Protein AF-0000000070119648 (afdb_homodimer)

Solvent-accessible surface area (backbone atoms only — not comparable to full-atom values): 12458 Å² total; per-residue (Å²): 134,82,80,73,78,73,76,72,75,72,70,70,63,74,70,75,49,53,23,30,31,34,32,35,8,69,35,64,78,54,42,83,78,61,49,78,45,81,35,35,53,61,26,58,38,55,81,76,55,83,88,21,26,19,9,33,28,34,64,41,64,14,86,46,75,24,28,30,35,31,10,56,45,74,41,41,49,64,74,63,74,39,71,78,31,51,29,41,47,77,35,84,77,41,30,74,76,32,66,39,71,59,48,94,95,37,43,33,34,11,37,33,17,16,67,120,134,80,79,74,77,74,76,73,74,74,72,69,64,75,68,75,48,51,22,30,29,34,33,36,8,70,36,63,81,56,42,83,78,61,48,79,44,80,36,34,52,60,27,56,41,57,80,78,56,84,87,20,26,19,9,34,28,33,64,39,63,15,87,48,76,24,29,31,35,32,10,55,45,74,40,43,48,66,74,63,73,40,70,78,30,50,31,41,47,77,36,84,77,41,31,73,76,33,67,39,71,56,46,93,96,36,42,33,33,13,37,35,17,16,65,123

pLDDT: mean 87.82, std 21.79, range [22.03, 98.88]

Secondary structure (DSSP, 8-state):
-----------------EEEEEEEESSGGG-S-EEEEEEETTEEE----TT-BSEEEEEEE-SSSEEEEEESSTT--SS-SEEEEETTS-BTTB-TTPEEE--TT--B-EEEEEE-/-----------------EEEEEEEESSGGG-S-EEEEEEETTEEE----TT-BSEEEEEEE-SSSEEEEEESSTT--SS-SEEEEETTS-BTTB-TTPEEE--TT--B-EEEEEE-

Organism: Pyricularia oryzae (strain 70-15 / ATCC MYA-4617 / FGSC 8958) (NCBI:txid242507)

Structure (mmCIF, N/CA/C/O backbone):
data_AF-0000000070119648-model_v1
#
loop_
_entity.id
_entity.type
_entity.pdbx_description
1 polymer 'Uncharacterized protein'
#
loop_
_atom_site.group_PDB
_atom_site.id
_atom_site.type_symbol
_atom_site.label_atom_id
_atom_site.label_alt_id
_atom_site.label_comp_id
_atom_site.label_asym_id
_atom_site.label_entity_id
_atom_site.label_seq_id
_atom_site.pdbx_PDB_ins_code
_atom_site.Cartn_x
_atom_site.Cartn_y
_atom_site.Cartn_z
_atom_site.occupancy
_atom_site.B_iso_or_equiv
_atom_site.auth_seq_id
_atom_site.auth_comp_id
_atom_site.auth_asym_id
_atom_site.auth_atom_id
_atom_site.pdbx_PDB_model_num
ATOM 1 N N . MET A 1 1 ? -42.625 15.234 -31.062 1 26.95 1 MET A N 1
ATOM 2 C CA . MET A 1 1 ? -41.406 15.57 -30.328 1 26.95 1 MET A CA 1
ATOM 3 C C . MET A 1 1 ? -41 14.43 -29.406 1 26.95 1 MET A C 1
ATOM 5 O O . MET A 1 1 ? -41.781 13.992 -28.562 1 26.95 1 MET A O 1
ATOM 9 N N . LYS A 1 2 ? -40.281 13.414 -29.906 1 30.02 2 LYS A N 1
ATOM 10 C CA . LYS A 1 2 ? -39.781 12.219 -29.234 1 30.02 2 LYS A CA 1
ATOM 11 C C . LYS A 1 2 ? -38.844 12.594 -28.094 1 30.02 2 LYS A C 1
ATOM 13 O O . LYS A 1 2 ? -37.875 13.336 -28.281 1 30.02 2 LYS A O 1
ATOM 18 N N . ALA A 1 3 ? -39.375 12.68 -26.875 1 34.62 3 ALA A N 1
ATOM 19 C CA . ALA A 1 3 ? -38.656 12.883 -25.625 1 34.62 3 ALA A CA 1
ATOM 20 C C . ALA A 1 3 ? -37.438 11.969 -25.547 1 34.62 3 ALA A C 1
ATOM 22 O O . ALA A 1 3 ? -37.562 10.742 -25.641 1 34.62 3 ALA A O 1
ATOM 23 N N . SER A 1 4 ? -36.344 12.352 -26.188 1 29.75 4 SER A N 1
ATOM 24 C CA . SER A 1 4 ? -35.062 11.641 -26.125 1 29.75 4 SER A CA 1
ATOM 25 C C . SER A 1 4 ? -34.656 11.359 -24.688 1 29.75 4 SER A C 1
ATOM 27 O O . SER A 1 4 ? -34.625 12.266 -23.859 1 29.75 4 SER A O 1
ATOM 29 N N . ASN A 1 5 ? -35.031 10.273 -24.156 1 30.92 5 ASN A N 1
ATOM 30 C CA . ASN A 1 5 ? -34.562 9.758 -22.875 1 30.92 5 ASN A CA 1
ATOM 31 C C . ASN A 1 5 ? -33.031 9.766 -22.797 1 30.92 5 ASN A C 1
ATOM 33 O O . ASN A 1 5 ? -32.344 9.023 -23.516 1 30.92 5 ASN A O 1
ATOM 37 N N . THR A 1 6 ? -32.469 10.992 -22.672 1 31.5 6 THR A N 1
ATOM 38 C CA . THR A 1 6 ? -31.031 11.07 -22.359 1 31.5 6 THR A CA 1
ATOM 39 C C . THR A 1 6 ? -30.703 10.25 -21.125 1 31.5 6 THR A C 1
ATOM 41 O O . THR A 1 6 ? -31.281 10.477 -20.047 1 31.5 6 THR A O 1
ATOM 44 N N . LEU A 1 7 ? -30.438 9.062 -21.266 1 31.08 7 LEU A N 1
ATOM 45 C CA . LEU A 1 7 ? -29.859 8.242 -20.203 1 31.08 7 LEU A CA 1
ATOM 46 C C . LEU A 1 7 ? -28.656 8.938 -19.578 1 31.08 7 LEU A C 1
ATOM 48 O O . LEU A 1 7 ? -27.656 9.172 -20.25 1 31.08 7 LEU A O 1
ATOM 52 N N . VAL A 1 8 ? -28.844 9.883 -18.75 1 28.12 8 VAL A N 1
ATOM 53 C CA . VAL A 1 8 ? -27.75 10.422 -17.938 1 28.12 8 VAL A CA 1
ATOM 54 C C . VAL A 1 8 ? -27.109 9.305 -17.125 1 28.12 8 VAL A C 1
ATOM 56 O O . VAL A 1 8 ? -27.766 8.656 -16.297 1 28.12 8 VAL A O 1
ATOM 59 N N . ALA A 1 9 ? -26.25 8.594 -17.75 1 31.33 9 ALA A N 1
ATOM 60 C CA . ALA A 1 9 ? -25.391 7.73 -16.938 1 31.33 9 ALA A CA 1
ATOM 61 C C . ALA A 1 9 ? -24.859 8.469 -15.719 1 31.33 9 ALA A C 1
ATOM 63 O O . ALA A 1 9 ? -24.156 9.469 -15.844 1 31.33 9 ALA A O 1
ATOM 64 N N . LEU A 1 10 ? -25.672 8.539 -14.703 1 29.36 10 LEU A N 1
ATOM 65 C CA . LEU A 1 10 ? -25.172 9 -13.414 1 29.36 10 LEU A CA 1
ATOM 66 C C . LEU A 1 10 ? -23.844 8.344 -13.086 1 29.36 10 LEU A C 1
ATOM 68 O O . LEU A 1 10 ? -23.781 7.145 -12.812 1 29.36 10 LEU A O 1
ATOM 72 N N . CYS A 1 11 ? -22.844 8.695 -13.789 1 30.56 11 CYS A N 1
ATOM 73 C CA . CYS A 1 11 ? -21.531 8.383 -13.227 1 30.56 11 CYS A CA 1
ATOM 74 C C . CYS A 1 11 ? -21.5 8.688 -11.734 1 30.56 11 CYS A C 1
ATOM 76 O O . CYS A 1 11 ? -21.547 9.852 -11.328 1 30.56 11 CYS A O 1
ATOM 78 N N . VAL A 1 12 ? -22.297 8.023 -10.984 1 32.62 12 VAL A N 1
ATOM 79 C CA . VAL A 1 12 ? -22.016 8.109 -9.555 1 32.62 12 VAL A CA 1
ATOM 80 C C . VAL A 1 12 ? -20.516 8.086 -9.312 1 32.62 12 VAL A C 1
ATOM 82 O O . VAL A 1 12 ? -19.875 7.043 -9.461 1 32.62 12 VAL A O 1
ATOM 85 N N . ALA A 1 13 ? -19.75 9.031 -9.695 1 36.56 13 ALA A N 1
ATOM 86 C CA . ALA A 1 13 ? -18.438 9.195 -9.078 1 36.56 13 ALA A CA 1
ATOM 87 C C . ALA A 1 13 ? -18.5 8.883 -7.586 1 36.56 13 ALA A C 1
ATOM 89 O O . ALA A 1 13 ? -19.125 9.609 -6.816 1 36.56 13 ALA A O 1
ATOM 90 N N . THR A 1 14 ? -18.812 7.734 -7.117 1 39.75 14 THR A N 1
ATOM 91 C CA . THR A 1 14 ? -18.641 7.633 -5.672 1 39.75 14 THR A CA 1
ATOM 92 C C . THR A 1 14 ? -17.578 8.617 -5.191 1 39.75 14 THR A C 1
ATOM 94 O O . THR A 1 14 ? -16.453 8.641 -5.711 1 39.75 14 THR A O 1
ATOM 97 N N . ALA A 1 15 ? -17.875 9.906 -4.914 1 48.16 15 ALA A N 1
ATOM 98 C CA . ALA A 1 15 ? -17.047 10.938 -4.305 1 48.16 15 ALA A CA 1
ATOM 99 C C . ALA A 1 15 ? -16 10.328 -3.383 1 48.16 15 ALA A C 1
ATOM 101 O O . ALA A 1 15 ? -16.328 9.586 -2.455 1 48.16 15 ALA A O 1
ATOM 102 N N . ALA A 1 16 ? -14.875 9.984 -3.887 1 62.97 16 ALA A N 1
ATOM 103 C CA . ALA A 1 16 ? -13.797 9.594 -2.979 1 62.97 16 ALA A CA 1
ATOM 104 C C . ALA A 1 16 ? -13.852 10.406 -1.688 1 62.97 16 ALA A C 1
ATOM 106 O O . ALA A 1 16 ? -13.859 11.641 -1.726 1 62.97 16 ALA A O 1
ATOM 107 N N . THR A 1 17 ? -14.492 9.82 -0.575 1 83.44 17 THR A N 1
ATOM 108 C CA . THR A 1 17 ? -14.562 10.461 0.735 1 83.44 17 THR A CA 1
ATOM 109 C C . THR A 1 17 ? -13.164 10.727 1.28 1 83.44 17 THR A C 1
ATOM 111 O O . THR A 1 17 ? -12.258 9.914 1.11 1 83.44 17 THR A O 1
ATOM 114 N N . GLU A 1 18 ? -12.977 11.992 1.629 1 93.19 18 GLU A N 1
ATOM 115 C CA . GLU A 1 18 ? -11.711 12.43 2.215 1 93.19 18 GLU A CA 1
ATOM 116 C C . GLU A 1 18 ? -11.43 11.703 3.525 1 93.19 18 GLU A C 1
ATOM 118 O O . GLU A 1 18 ? -12.25 11.719 4.441 1 93.19 18 GLU A O 1
ATOM 123 N N . ALA A 1 19 ? -10.367 11.062 3.596 1 97 19 ALA A N 1
ATOM 124 C CA . ALA A 1 19 ? -9.969 10.398 4.836 1 97 19 ALA A CA 1
ATOM 125 C C . ALA A 1 19 ? -9.336 11.383 5.812 1 97 19 ALA A C 1
ATOM 127 O O . ALA A 1 19 ? -9.656 11.375 7.004 1 97 19 ALA A O 1
ATOM 128 N N . TYR A 1 20 ? -8.43 12.211 5.266 1 97.81 20 TYR A N 1
ATOM 129 C CA . TYR A 1 20 ? -7.797 13.273 6.039 1 97.81 20 TYR A CA 1
ATOM 130 C C . TYR A 1 20 ? -7.012 14.211 5.133 1 97.81 20 TYR A C 1
ATOM 132 O O . TYR A 1 20 ? -6.777 13.906 3.961 1 97.81 20 TYR A O 1
ATOM 140 N N . VAL A 1 21 ? -6.641 15.352 5.684 1 98.56 21 VAL A N 1
ATOM 141 C CA . VAL A 1 21 ? -5.816 16.344 4.992 1 98.56 21 VAL A CA 1
ATOM 142 C C . VAL A 1 21 ? -4.566 16.641 5.82 1 98.56 21 VAL A C 1
ATOM 144 O O . VAL A 1 21 ? -4.652 16.828 7.035 1 98.56 21 VAL A O 1
ATOM 147 N N . ILE A 1 22 ? -3.488 16.656 5.164 1 98.81 22 ILE A N 1
ATOM 148 C CA . ILE A 1 22 ? -2.221 16.969 5.816 1 98.81 22 ILE A CA 1
ATOM 149 C C . ILE A 1 22 ? -1.441 17.984 4.977 1 98.81 22 ILE A C 1
ATOM 151 O O . ILE A 1 22 ? -1.705 18.141 3.781 1 98.81 22 ILE A O 1
ATOM 155 N N . THR A 1 23 ? -0.575 18.672 5.59 1 98.88 23 THR A N 1
ATOM 156 C CA . THR A 1 23 ? 0.49 19.406 4.922 1 98.88 23 THR A CA 1
ATOM 157 C C . THR A 1 23 ? 1.847 18.766 5.188 1 98.88 23 THR A C 1
ATOM 159 O O . THR A 1 23 ? 2.18 18.469 6.332 1 98.88 23 THR A O 1
ATOM 162 N N . ILE A 1 24 ? 2.633 18.547 4.102 1 98.88 24 ILE A N 1
ATOM 163 C CA . ILE A 1 24 ? 3.926 17.891 4.246 1 98.88 24 ILE A CA 1
ATOM 164 C C . ILE A 1 24 ? 5.051 18.891 4.031 1 98.88 24 ILE A C 1
ATOM 166 O O . ILE A 1 24 ? 4.914 19.828 3.227 1 98.88 24 ILE A O 1
ATOM 170 N N . TYR A 1 25 ? 6.152 18.734 4.754 1 98.56 25 TYR A N 1
ATOM 171 C CA . TYR A 1 25 ? 7.27 19.672 4.738 1 98.56 25 TYR A CA 1
ATOM 172 C C . TYR A 1 25 ? 8.586 18.938 4.477 1 98.56 25 TYR A C 1
ATOM 174 O O . TYR A 1 25 ? 8.812 17.844 4.984 1 98.56 25 TYR A O 1
ATOM 182 N N . SER A 1 26 ? 9.492 19.594 3.777 1 97.56 26 SER A N 1
ATOM 183 C CA . SER A 1 26 ? 10.781 19 3.436 1 97.56 26 SER A CA 1
ATOM 184 C C . SER A 1 26 ? 11.789 19.188 4.562 1 97.56 26 SER A C 1
ATOM 186 O O . SER A 1 26 ? 12.914 18.688 4.488 1 97.56 26 SER A O 1
ATOM 188 N N . VAL A 1 27 ? 11.414 19.984 5.574 1 97.12 27 VAL A N 1
ATOM 189 C CA . VAL A 1 27 ? 12.281 20.219 6.727 1 97.12 27 VAL A CA 1
ATOM 190 C C . VAL A 1 27 ? 11.562 19.781 8.008 1 97.12 27 VAL A C 1
ATOM 192 O O . VAL A 1 27 ? 10.359 19.516 7.992 1 97.12 27 VAL A O 1
ATOM 195 N N . GLU A 1 28 ? 12.312 19.625 9.094 1 97.5 28 GLU A N 1
ATOM 196 C CA . GLU A 1 28 ? 11.75 19.266 10.391 1 97.5 28 GLU A CA 1
ATOM 197 C C . GLU A 1 28 ? 10.93 20.406 10.977 1 97.5 28 GLU A C 1
ATOM 199 O O . GLU A 1 28 ? 11.023 21.547 10.5 1 97.5 28 GLU A O 1
ATOM 204 N N . ASN A 1 29 ? 10.016 20.094 11.875 1 98.06 29 ASN A N 1
ATOM 205 C CA . ASN A 1 29 ? 9.25 21.016 12.711 1 98.06 29 ASN A CA 1
ATOM 206 C C . ASN A 1 29 ? 8.203 21.766 11.906 1 98.06 29 ASN A C 1
ATOM 208 O O . ASN A 1 29 ? 7.805 22.875 12.281 1 98.06 29 ASN A O 1
ATOM 212 N N . CYS A 1 30 ? 7.852 21.234 10.805 1 98.5 30 CYS A N 1
ATOM 213 C CA . CYS A 1 30 ? 6.781 21.797 9.984 1 98.5 30 CYS A CA 1
ATOM 214 C C . CYS A 1 30 ? 7.047 23.25 9.656 1 98.5 30 CYS A C 1
ATOM 216 O O . CYS A 1 30 ? 6.148 24.094 9.758 1 98.5 30 CYS A O 1
ATOM 218 N N . GLN A 1 31 ? 8.328 23.516 9.312 1 97.31 31 GLN A N 1
ATOM 219 C CA . GLN A 1 31 ? 8.711 24.891 8.977 1 97.31 31 GLN A CA 1
ATOM 220 C C . GLN A 1 31 ? 8.781 25.078 7.465 1 97.31 31 GLN A C 1
ATOM 222 O O . GLN A 1 31 ? 8.883 24.109 6.711 1 97.31 31 GLN A O 1
ATOM 227 N N . GLY A 1 32 ? 8.664 26.344 7.078 1 96.12 32 GLY A N 1
ATOM 228 C CA . GLY A 1 32 ? 8.836 26.688 5.676 1 96.12 32 GLY A CA 1
ATOM 229 C C . GLY A 1 32 ? 7.609 26.375 4.832 1 96.12 32 GLY A C 1
ATOM 230 O O . GLY A 1 32 ? 6.484 26.391 5.332 1 96.12 32 GLY A O 1
ATOM 231 N N . THR A 1 33 ? 7.891 26.266 3.506 1 95.44 33 THR A N 1
ATOM 232 C CA . THR A 1 33 ? 6.809 26.016 2.561 1 95.44 33 THR A CA 1
ATOM 233 C C . THR A 1 33 ? 6.457 24.531 2.518 1 95.44 33 THR A C 1
ATOM 235 O O . THR A 1 33 ? 7.34 23.688 2.357 1 95.44 33 THR A O 1
ATOM 238 N N . GLY A 1 34 ? 5.199 24.297 2.787 1 97.88 34 GLY A N 1
ATOM 239 C CA . GLY A 1 34 ? 4.695 22.938 2.723 1 97.88 34 GLY A CA 1
ATOM 240 C C . GLY A 1 34 ? 3.783 22.688 1.537 1 97.88 34 GLY A C 1
ATOM 241 O O . GLY A 1 34 ? 3.531 23.594 0.744 1 97.88 34 GLY A O 1
ATOM 242 N N . LYS A 1 35 ? 3.443 21.438 1.328 1 98.5 35 LYS A N 1
ATOM 243 C CA . LYS A 1 35 ? 2.463 21.016 0.332 1 98.5 35 LYS A CA 1
ATOM 244 C C . LYS A 1 35 ? 1.251 20.375 0.996 1 98.5 35 LYS A C 1
ATOM 246 O O . LYS A 1 35 ? 1.383 19.375 1.701 1 98.5 35 LYS A O 1
ATOM 251 N N . ARG A 1 36 ? 0.126 20.938 0.734 1 98.5 36 ARG A N 1
ATOM 252 C CA . ARG A 1 36 ? -1.123 20.406 1.266 1 98.5 36 ARG A CA 1
ATOM 253 C C . ARG A 1 36 ? -1.645 19.266 0.398 1 98.5 36 ARG A C 1
ATOM 255 O O . ARG A 1 36 ? -1.699 19.391 -0.828 1 98.5 36 ARG A O 1
ATOM 262 N N . ILE A 1 37 ? -1.981 18.141 1.041 1 97.75 37 ILE A N 1
ATOM 263 C CA . ILE A 1 37 ? -2.455 16.984 0.304 1 97.75 37 ILE A CA 1
ATOM 264 C C . ILE A 1 37 ? -3.752 16.469 0.927 1 97.75 37 ILE A C 1
ATOM 266 O O . ILE A 1 37 ? -3.902 16.469 2.15 1 97.75 37 ILE A O 1
ATOM 270 N N . ASN A 1 38 ? -4.629 16.094 0.051 1 97.31 38 ASN A N 1
ATOM 271 C CA . ASN A 1 38 ? -5.836 15.367 0.442 1 97.31 38 ASN A CA 1
ATOM 272 C C . ASN A 1 38 ?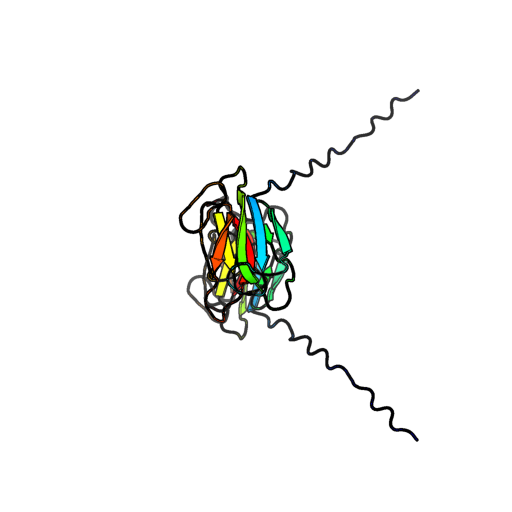 -5.688 13.867 0.229 1 97.31 38 ASN A C 1
ATOM 274 O O . ASN A 1 38 ? -5.41 13.422 -0.884 1 97.31 38 ASN A O 1
ATOM 278 N N . VAL A 1 39 ? -5.75 13.094 1.375 1 97.81 39 VAL A N 1
ATOM 279 C CA .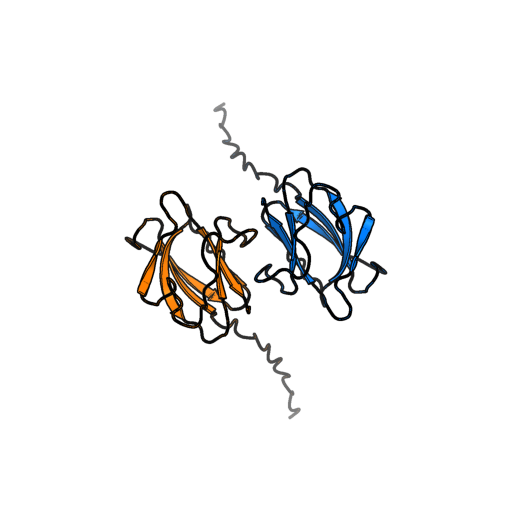 VAL A 1 39 ? -5.715 11.641 1.277 1 97.81 39 VAL A CA 1
ATOM 280 C C . VAL A 1 39 ? -7.133 11.078 1.335 1 97.81 39 VAL A C 1
ATOM 282 O O . VAL A 1 39 ? -7.887 11.375 2.268 1 97.81 39 VAL A O 1
ATOM 285 N N . TYR A 1 40 ? -7.5 10.352 0.343 1 95.69 40 TYR A N 1
ATOM 286 C CA . TYR A 1 40 ? -8.867 9.859 0.204 1 95.69 40 TYR A CA 1
ATOM 287 C C . TYR A 1 40 ? -9.031 8.5 0.864 1 95.69 40 TYR A C 1
ATOM 289 O O . TYR A 1 40 ? -8.039 7.848 1.211 1 95.69 40 TYR A O 1
ATOM 297 N N . ASP A 1 41 ? -10.312 8.133 1.06 1 93.88 41 ASP A N 1
ATOM 298 C CA . ASP A 1 41 ? -10.602 6.844 1.683 1 93.88 41 ASP A CA 1
ATOM 299 C C . ASP A 1 41 ? -10.023 5.695 0.855 1 93.88 41 ASP A C 1
ATOM 301 O O . ASP A 1 41 ? -10.125 5.695 -0.373 1 93.88 41 ASP A O 1
ATOM 305 N N . ASN A 1 42 ? -9.445 4.664 1.67 1 93.19 42 ASN A N 1
ATOM 306 C CA . ASN A 1 42 ? -8.992 3.428 1.047 1 93.19 42 ASN A CA 1
ATOM 307 C C . ASN A 1 42 ? -8.07 3.705 -0.14 1 93.19 42 ASN A C 1
ATOM 309 O O . ASN A 1 42 ? -8.258 3.143 -1.221 1 93.19 42 ASN A O 1
ATOM 313 N N . SER A 1 43 ? -7.059 4.531 0.101 1 95.25 43 SER A N 1
ATOM 314 C CA . SER A 1 43 ? -6.188 4.941 -0.995 1 95.25 43 SER A CA 1
ATOM 315 C C . SER A 1 43 ? -4.73 4.996 -0.55 1 95.25 43 SER A C 1
ATOM 317 O O . SER A 1 43 ? -4.441 5.039 0.648 1 95.25 43 SER A O 1
ATOM 319 N N . CYS A 1 44 ? -3.871 4.863 -1.454 1 96.06 44 CYS A N 1
ATOM 320 C CA . CYS A 1 44 ? -2.457 5.199 -1.349 1 96.06 44 CYS A CA 1
ATOM 321 C C . CYS A 1 44 ? -2.152 6.516 -2.059 1 96.06 44 CYS A C 1
ATOM 323 O O . CYS A 1 44 ? -2.279 6.609 -3.279 1 96.06 44 CYS A O 1
ATOM 325 N N . SER A 1 45 ? -1.795 7.551 -1.293 1 96.81 45 SER A N 1
ATOM 326 C CA . SER A 1 45 ? -1.442 8.852 -1.857 1 96.81 45 SER A CA 1
ATOM 327 C C . SER A 1 45 ? 0.069 9 -2 1 96.81 45 SER A C 1
ATOM 329 O O . SER A 1 45 ? 0.807 8.852 -1.023 1 96.81 45 SER A O 1
ATOM 331 N N . VAL A 1 46 ? 0.49 9.25 -3.26 1 95.75 46 VAL A N 1
ATOM 332 C CA . VAL A 1 46 ? 1.889 9.508 -3.582 1 95.75 46 VAL A CA 1
ATOM 333 C C . VAL A 1 46 ? 2.027 10.891 -4.203 1 95.75 46 VAL A C 1
ATOM 335 O O . VAL A 1 46 ? 1.949 11.047 -5.426 1 95.75 46 VAL A O 1
ATOM 338 N N . PRO A 1 47 ? 2.305 11.906 -3.438 1 96.56 47 PRO A N 1
ATOM 339 C CA . PRO A 1 47 ? 2.262 13.289 -3.916 1 96.56 47 PRO A CA 1
ATOM 340 C C . PRO A 1 47 ? 3.482 13.664 -4.754 1 96.56 47 PRO A C 1
ATOM 342 O O . PRO A 1 47 ? 3.555 14.773 -5.289 1 96.56 47 PRO A O 1
ATOM 345 N N . ASN A 1 48 ? 4.426 12.789 -4.992 1 93.38 48 ASN A N 1
ATOM 346 C CA . ASN A 1 48 ? 5.66 13.125 -5.691 1 93.38 48 ASN A CA 1
ATOM 347 C C . ASN A 1 48 ? 6.332 14.352 -5.094 1 93.38 48 ASN A C 1
ATOM 349 O O . ASN A 1 48 ? 6.629 15.312 -5.809 1 93.38 48 ASN A O 1
ATOM 353 N N . PHE A 1 49 ? 6.703 14.32 -3.861 1 96.44 49 PHE A N 1
ATOM 354 C CA . PHE A 1 49 ? 7.352 15.367 -3.076 1 96.44 49 PHE A CA 1
ATOM 355 C C . PHE A 1 49 ? 8.852 15.125 -2.996 1 96.44 49 PHE A C 1
ATOM 357 O O . PHE A 1 49 ? 9.312 14.266 -2.242 1 96.44 49 PHE A O 1
ATOM 364 N N . PRO A 1 50 ? 9.617 15.93 -3.912 1 93 50 PRO A N 1
ATOM 365 C CA . PRO A 1 50 ? 11.047 15.656 -4.004 1 93 50 PRO A CA 1
ATOM 366 C C . PRO A 1 50 ? 11.734 15.609 -2.639 1 93 50 PRO A C 1
ATOM 368 O O . PRO A 1 50 ? 11.523 16.5 -1.809 1 93 50 PRO A O 1
ATOM 371 N N . GLY A 1 51 ? 12.539 14.547 -2.408 1 94.88 51 GLY A N 1
ATOM 372 C CA . GLY A 1 51 ? 13.258 14.359 -1.161 1 94.88 51 GLY A CA 1
ATOM 373 C C . GLY A 1 51 ? 12.398 13.789 -0.051 1 94.88 51 GLY A C 1
ATOM 374 O O . GLY A 1 51 ? 12.914 13.391 0.996 1 94.88 51 GLY A O 1
ATOM 375 N N . GLY A 1 52 ? 11.133 13.781 -0.177 1 97.88 52 GLY A N 1
ATOM 376 C CA . GLY A 1 52 ? 10.227 13.266 0.842 1 97.88 52 GLY A CA 1
ATOM 377 C C . GLY A 1 52 ? 9.93 14.273 1.94 1 97.88 52 GLY A C 1
ATOM 378 O O . GLY A 1 52 ? 10.523 15.352 1.975 1 97.88 52 GLY A O 1
ATOM 379 N N . ALA A 1 53 ? 8.977 13.953 2.732 1 98.69 53 ALA A N 1
ATOM 380 C CA . ALA A 1 53 ? 8.578 14.812 3.844 1 98.69 53 ALA A CA 1
ATOM 381 C C . ALA A 1 53 ? 9.336 14.453 5.117 1 98.69 53 ALA A C 1
ATOM 383 O O . ALA A 1 53 ? 9.406 13.281 5.496 1 98.69 53 ALA A O 1
ATOM 384 N N . GLN A 1 54 ? 9.836 15.414 5.758 1 98.62 54 GLN A N 1
ATOM 385 C CA . GLN A 1 54 ? 10.516 15.211 7.035 1 98.62 54 GLN A CA 1
ATOM 386 C C . GLN A 1 54 ? 9.578 15.484 8.203 1 98.62 54 GLN A C 1
ATOM 388 O O . GLN A 1 54 ? 9.867 15.094 9.344 1 98.62 54 GLN A O 1
ATOM 393 N N . SER A 1 55 ? 8.531 16.188 7.965 1 98.88 55 SER A N 1
ATOM 394 C CA . SER A 1 55 ? 7.504 16.469 8.961 1 98.88 55 SER A CA 1
ATOM 395 C C . SER A 1 55 ? 6.141 16.656 8.312 1 98.88 55 SER A C 1
ATOM 397 O O . SER A 1 55 ? 6.051 16.922 7.105 1 98.88 55 SER A O 1
ATOM 399 N N . VAL A 1 56 ? 5.133 16.422 9.086 1 98.88 56 VAL A N 1
ATOM 400 C CA . VAL A 1 56 ? 3.762 16.453 8.586 1 98.88 56 VAL A CA 1
ATOM 401 C C . VAL A 1 56 ? 2.852 17.141 9.602 1 98.88 56 VAL A C 1
ATOM 403 O O . VAL A 1 56 ? 2.908 16.844 10.797 1 98.88 56 VAL A O 1
ATOM 406 N N . ARG A 1 57 ? 2.086 18.047 9.07 1 98.88 57 ARG A N 1
ATOM 407 C CA . ARG A 1 57 ? 1.065 18.641 9.922 1 98.88 57 ARG A CA 1
ATOM 408 C C . ARG A 1 57 ? -0.32 18.109 9.578 1 98.88 57 ARG A C 1
ATOM 410 O O . ARG A 1 57 ? -0.709 18.094 8.406 1 98.88 57 ARG A O 1
ATOM 417 N N . VAL A 1 58 ? -1.006 17.672 10.617 1 98.75 58 VAL A N 1
ATOM 418 C CA . VAL A 1 58 ? -2.389 17.25 10.422 1 98.75 58 VAL A CA 1
ATOM 419 C C . VAL A 1 58 ? -3.289 18.469 10.289 1 98.75 58 VAL A C 1
ATOM 421 O O . VAL A 1 58 ? -3.303 19.344 11.172 1 98.75 58 VAL A O 1
ATOM 424 N N . GLU A 1 59 ? -4.047 18.562 9.18 1 98.62 59 GLU A N 1
ATOM 425 C CA . GLU A 1 59 ? -4.859 19.75 8.93 1 98.62 59 GLU A CA 1
ATOM 426 C C . GLU A 1 59 ? -6.332 19.484 9.234 1 98.62 59 GLU A C 1
ATOM 428 O O . GLU A 1 59 ? -7.02 20.328 9.797 1 98.62 59 GLU A O 1
ATOM 433 N N . LYS A 1 60 ? -6.809 18.453 8.766 1 97.62 60 LYS A N 1
ATOM 434 C CA . LYS A 1 60 ? -8.242 18.188 8.828 1 97.62 60 LYS A CA 1
ATOM 435 C C . LYS A 1 60 ? -8.523 16.688 8.914 1 97.62 60 LYS A C 1
ATOM 437 O O . LYS A 1 60 ? -7.926 15.898 8.172 1 97.62 60 LYS A O 1
ATOM 442 N N . TYR A 1 61 ? -9.406 16.328 9.922 1 97.38 61 TYR A N 1
ATOM 443 C CA . TYR A 1 61 ? -9.883 14.953 10.023 1 97.38 61 TYR A CA 1
ATOM 444 C C . TYR A 1 61 ? -10.914 14.641 8.953 1 97.38 61 TYR A C 1
ATOM 446 O O . TYR A 1 61 ? -11.656 15.531 8.523 1 97.38 61 TYR A O 1
ATOM 454 N N . GLY A 1 62 ? -10.891 13.406 8.516 1 93.56 62 GLY A N 1
ATOM 455 C CA . GLY A 1 62 ? -12.016 12.969 7.711 1 93.56 62 GLY A CA 1
ATOM 456 C C . GLY A 1 62 ? -13.18 12.461 8.539 1 93.56 62 GLY A C 1
ATOM 457 O O . GLY A 1 62 ? -13.117 12.438 9.773 1 93.56 62 GLY A O 1
ATOM 458 N N . ALA A 1 63 ? -14.273 12.141 7.82 1 83.44 63 ALA A N 1
ATOM 459 C CA . ALA A 1 63 ? -15.492 11.719 8.508 1 83.44 63 ALA A CA 1
ATOM 460 C C . ALA A 1 63 ? -15.531 10.203 8.672 1 83.44 63 ALA A C 1
ATOM 462 O O . ALA A 1 63 ? -16.312 9.68 9.461 1 83.44 63 ALA A O 1
ATOM 463 N N . GLY A 1 64 ? -14.75 9.484 8.094 1 81.75 64 GLY A N 1
ATOM 464 C CA . GLY A 1 64 ? -14.875 8.039 8.055 1 81.75 64 GLY A CA 1
ATOM 465 C C . GLY A 1 64 ? -13.953 7.332 9.031 1 81.75 64 GLY A C 1
ATOM 466 O O . GLY A 1 64 ? -13.195 7.98 9.75 1 81.75 64 GLY A O 1
ATOM 467 N N . ALA A 1 65 ? -14.219 6.027 9.172 1 92 65 ALA A N 1
ATOM 468 C CA . ALA A 1 65 ? -13.422 5.156 10.031 1 92 65 ALA A CA 1
ATOM 469 C C . ALA A 1 65 ? -12.141 4.723 9.32 1 92 65 ALA A C 1
ATOM 471 O O . ALA A 1 65 ? -11.867 3.527 9.195 1 92 65 ALA A O 1
ATOM 472 N N . GLN A 1 66 ? -11.352 5.715 8.992 1 96.5 66 GLN A N 1
ATOM 473 C CA . GLN A 1 66 ? -10.094 5.426 8.312 1 96.5 66 GLN A CA 1
ATOM 474 C C . GLN A 1 66 ? -8.914 5.496 9.281 1 96.5 66 GLN A C 1
ATOM 476 O O . GLN A 1 66 ? -8.992 6.18 10.305 1 96.5 66 GLN A O 1
ATOM 481 N N . LYS A 1 67 ? -7.914 4.738 8.969 1 97.81 67 LYS A N 1
ATOM 482 C CA . LYS A 1 67 ? -6.613 4.863 9.625 1 97.81 67 LYS A CA 1
ATOM 483 C C . LYS A 1 67 ? -5.594 5.52 8.703 1 97.81 67 LYS A C 1
ATOM 485 O O . LYS A 1 67 ? -5.711 5.43 7.48 1 97.81 67 LYS A O 1
ATOM 490 N N . ALA A 1 68 ? -4.664 6.152 9.336 1 98.19 68 ALA A N 1
ATOM 491 C CA . ALA A 1 68 ? -3.584 6.797 8.594 1 98.19 68 ALA A CA 1
ATOM 492 C C . ALA A 1 68 ? -2.25 6.105 8.859 1 98.19 68 ALA A C 1
ATOM 494 O O . ALA A 1 68 ? -1.938 5.762 10 1 98.19 68 ALA A O 1
ATOM 495 N N . ARG A 1 69 ? -1.487 5.871 7.711 1 98.25 69 ARG A N 1
ATOM 496 C CA . ARG A 1 69 ? -0.102 5.418 7.777 1 98.25 69 ARG A CA 1
ATOM 497 C C . ARG A 1 69 ? 0.778 6.191 6.805 1 98.25 69 ARG A C 1
ATOM 499 O O . ARG A 1 69 ? 0.326 6.578 5.723 1 98.25 69 ARG A O 1
ATOM 506 N N . PHE A 1 70 ? 2.049 6.344 7.254 1 98.75 70 PHE A N 1
ATOM 507 C CA . PHE A 1 70 ? 3.051 6.965 6.398 1 98.75 70 PHE A CA 1
ATOM 508 C C . PHE A 1 70 ? 4.156 5.977 6.055 1 98.75 70 PHE A C 1
ATOM 510 O O . PHE A 1 70 ? 4.594 5.203 6.906 1 98.75 70 PHE A O 1
ATOM 517 N N . TYR A 1 71 ? 4.648 6.043 4.793 1 97.75 71 TYR A N 1
ATOM 518 C CA . TYR A 1 71 ? 5.676 5.117 4.336 1 97.75 71 TYR A CA 1
ATOM 519 C C . TYR A 1 71 ? 6.867 5.871 3.756 1 97.75 71 TYR A C 1
ATOM 521 O O . TYR A 1 71 ? 6.703 6.93 3.141 1 97.75 71 TYR A O 1
ATOM 529 N N . ARG A 1 72 ? 7.98 5.223 3.895 1 96.75 72 ARG A N 1
ATOM 530 C CA . ARG A 1 72 ? 9.195 5.836 3.379 1 96.75 72 ARG A CA 1
ATOM 531 C C . ARG A 1 72 ? 9.281 5.699 1.863 1 96.75 72 ARG A C 1
ATOM 533 O O . ARG A 1 72 ? 9.906 6.523 1.192 1 96.75 72 ARG A O 1
ATOM 540 N N . ASN A 1 73 ? 8.664 4.672 1.33 1 94.06 73 ASN A N 1
ATOM 541 C CA . ASN A 1 73 ? 8.703 4.465 -0.114 1 94.06 73 ASN A CA 1
ATOM 542 C C . ASN A 1 73 ? 7.527 5.145 -0.809 1 94.06 73 ASN A C 1
ATOM 544 O O . ASN A 1 73 ? 6.633 5.672 -0.148 1 94.06 73 ASN A O 1
ATOM 548 N N . ASN A 1 74 ? 7.52 5.148 -2.115 1 94.62 74 ASN A N 1
ATOM 549 C CA . ASN A 1 74 ? 6.512 5.883 -2.873 1 94.62 74 ASN A CA 1
ATOM 550 C C . ASN A 1 74 ? 5.391 4.965 -3.352 1 94.62 74 ASN A C 1
ATOM 552 O O . ASN A 1 74 ? 4.809 5.188 -4.414 1 94.62 74 ASN A O 1
ATOM 556 N N . ALA A 1 75 ? 5.066 3.969 -2.553 1 93.56 75 ALA A N 1
ATOM 557 C CA . ALA A 1 75 ? 4.082 3.004 -3.037 1 93.56 75 ALA A CA 1
ATOM 558 C C . ALA A 1 75 ? 3.203 2.498 -1.897 1 93.56 75 ALA A C 1
ATOM 560 O O . ALA A 1 75 ? 2.379 1.602 -2.094 1 93.56 75 ALA A O 1
ATOM 561 N N . CYS A 1 76 ? 3.414 2.965 -0.725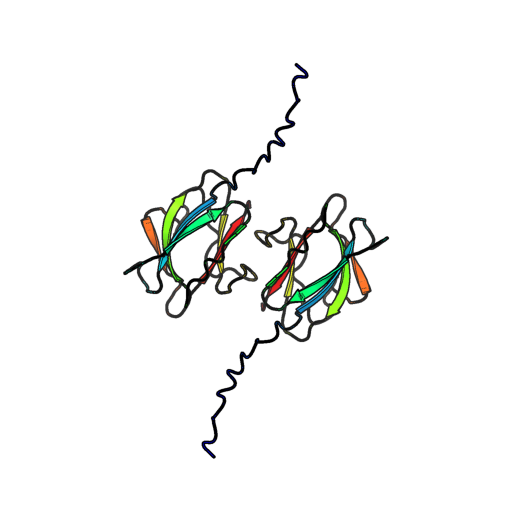 1 97 76 CYS A N 1
ATOM 562 C CA . CYS A 1 76 ? 2.65 2.576 0.456 1 97 76 CYS A CA 1
ATOM 563 C C . CYS A 1 76 ? 2.85 1.1 0.774 1 97 76 CYS A C 1
ATOM 565 O O . CYS A 1 76 ? 1.913 0.418 1.193 1 97 76 CYS A O 1
ATOM 567 N N . VAL A 1 77 ? 3.973 0.613 0.516 1 94.94 77 VAL A N 1
ATOM 568 C CA . VAL A 1 77 ? 4.148 -0.827 0.672 1 94.94 77 VAL A CA 1
ATOM 569 C C . VAL A 1 77 ? 5.141 -1.109 1.798 1 94.94 77 VAL A C 1
ATOM 571 O O . VAL A 1 77 ? 5.992 -0.274 2.104 1 94.94 77 VAL A O 1
ATOM 574 N N . GLY A 1 78 ? 4.957 -2.289 2.404 1 93.81 78 GLY A N 1
ATOM 575 C CA . GLY A 1 78 ? 5.863 -2.697 3.467 1 93.81 78 GLY A CA 1
ATOM 576 C C . GLY A 1 78 ? 5.457 -2.174 4.832 1 93.81 78 GLY A C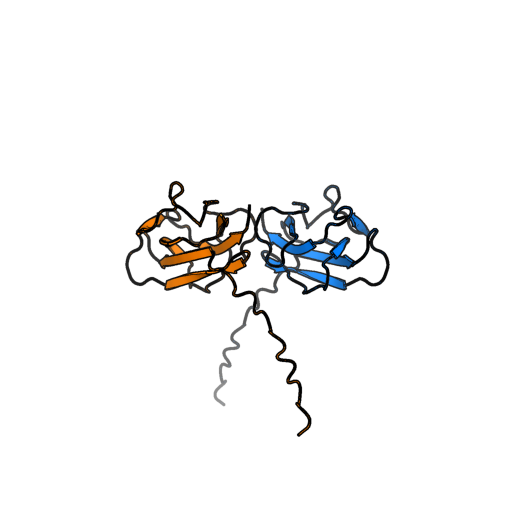 1
ATOM 577 O O . GLY A 1 78 ? 4.27 -1.998 5.105 1 93.81 78 GLY A O 1
ATOM 578 N N . ASN A 1 79 ? 6.391 -2.119 5.68 1 93.44 79 ASN A N 1
ATOM 579 C CA . ASN A 1 79 ? 6.117 -1.632 7.027 1 93.44 79 ASN A CA 1
ATOM 580 C C . ASN A 1 79 ? 6.004 -0.11 7.062 1 93.44 79 ASN A C 1
ATOM 582 O O . ASN A 1 79 ? 6.852 0.593 6.512 1 93.44 79 ASN A O 1
ATOM 586 N N . PRO A 1 80 ? 4.961 0.36 7.766 1 96.75 80 PRO A N 1
ATOM 587 C CA . PRO A 1 80 ? 4.848 1.816 7.867 1 96.75 80 PRO A CA 1
ATOM 588 C C . PRO A 1 80 ? 5.949 2.438 8.719 1 96.75 80 PRO A C 1
ATOM 590 O O . PRO A 1 80 ? 6.453 1.798 9.648 1 96.75 80 PRO A O 1
ATOM 593 N N . HIS A 1 81 ? 6.324 3.633 8.328 1 98.12 81 HIS A N 1
ATOM 594 C CA . HIS A 1 81 ? 7.277 4.402 9.117 1 98.12 81 HIS A CA 1
ATOM 595 C C . HIS A 1 81 ? 6.594 5.066 10.312 1 98.12 81 HIS A C 1
ATOM 597 O O . HIS A 1 81 ? 7.16 5.125 11.406 1 98.12 81 HIS A O 1
ATOM 603 N N . ARG A 1 82 ? 5.371 5.605 10.086 1 98.5 82 ARG A N 1
ATOM 604 C CA . ARG A 1 82 ? 4.535 6.184 11.133 1 98.5 82 ARG A CA 1
ATOM 605 C C . ARG A 1 82 ? 3.107 5.656 11.047 1 98.5 82 ARG A C 1
ATOM 607 O O . ARG A 1 82 ? 2.629 5.316 9.961 1 98.5 82 ARG A O 1
ATOM 614 N N . GLY A 1 83 ? 2.395 5.754 12.242 1 97.75 83 GLY A N 1
ATOM 615 C CA . GLY A 1 83 ? 1.049 5.207 12.328 1 97.75 83 GLY A CA 1
ATOM 616 C C . GLY A 1 83 ? 1.022 3.736 12.695 1 97.75 83 GLY A C 1
ATOM 617 O O . GLY A 1 83 ? 2.055 3.16 13.047 1 97.75 83 GLY A O 1
ATOM 618 N N . PRO A 1 84 ? -0.082 3.129 12.648 1 97.44 84 PRO A N 1
ATOM 619 C CA . PRO A 1 84 ? -1.355 3.723 12.234 1 97.44 84 PRO A CA 1
ATOM 620 C C . PRO A 1 84 ? -1.968 4.617 13.312 1 97.44 84 PRO A C 1
ATOM 622 O O . PRO A 1 84 ? -1.688 4.438 14.5 1 97.44 84 PRO A O 1
ATOM 625 N N . TRP A 1 85 ? -2.756 5.617 12.906 1 98.25 85 TRP A N 1
ATOM 626 C CA . TRP A 1 85 ? -3.615 6.434 13.758 1 98.25 85 TRP A CA 1
ATOM 627 C C . TRP A 1 85 ? -5.051 6.434 13.242 1 98.25 85 TRP A C 1
ATOM 629 O O . TRP A 1 85 ? -5.293 6.203 12.055 1 98.25 85 TRP A O 1
ATOM 639 N N . ASP A 1 86 ? -6.016 6.621 14.086 1 97.88 86 ASP A N 1
ATOM 640 C CA . ASP A 1 86 ? -7.363 6.961 13.648 1 97.88 86 ASP A CA 1
ATOM 641 C C . ASP A 1 86 ? -7.387 8.32 12.945 1 97.88 86 ASP A C 1
ATOM 643 O O . ASP A 1 86 ? -7.098 9.344 13.57 1 97.88 86 ASP A O 1
ATOM 647 N N . ALA A 1 87 ? -7.766 8.32 11.742 1 97.81 87 ALA A N 1
ATOM 648 C CA . ALA A 1 87 ? -7.633 9.523 10.922 1 97.81 87 ALA A CA 1
ATOM 649 C C . ALA A 1 87 ? -8.82 10.461 11.133 1 97.81 87 ALA A C 1
ATOM 651 O O . ALA A 1 87 ? -8.781 11.625 10.719 1 97.81 87 ALA A O 1
ATOM 652 N N . GLY A 1 88 ? -9.891 9.906 11.695 1 96.5 88 GLY A N 1
ATOM 653 C CA . GLY A 1 88 ? -11.125 10.664 11.82 1 96.5 88 GLY A CA 1
ATOM 654 C C . GLY A 1 88 ? -11.234 11.422 13.125 1 96.5 88 GLY A C 1
ATOM 655 O O . GLY A 1 88 ? -12.211 12.133 13.359 1 96.5 88 GLY A O 1
ATOM 656 N N . LYS A 1 89 ? -10.258 11.273 13.984 1 96.75 89 LYS A N 1
ATOM 657 C CA . LYS A 1 89 ? -10.242 11.953 15.273 1 96.75 89 LYS A CA 1
ATOM 658 C C . LYS A 1 89 ? -8.82 12.055 15.82 1 96.75 89 LYS A C 1
ATOM 660 O O . LYS A 1 89 ? -7.895 11.461 15.273 1 96.75 89 LYS A O 1
ATOM 665 N N . SER A 1 90 ? -8.703 12.914 16.906 1 97.31 90 SER A N 1
ATOM 666 C CA . SER A 1 90 ? -7.414 12.953 17.594 1 97.31 90 SER A CA 1
ATOM 667 C C . SER A 1 90 ? -7.027 11.578 18.125 1 97.31 90 SER A C 1
ATOM 669 O O . SER A 1 90 ? -7.863 10.867 18.688 1 97.31 90 SER A O 1
ATOM 671 N N . ASP A 1 91 ? -5.832 11.188 17.906 1 98.06 91 ASP A N 1
ATOM 672 C CA . ASP A 1 91 ? -5.293 9.898 18.328 1 98.06 91 ASP A CA 1
ATOM 673 C C . ASP A 1 91 ? -3.783 9.977 18.547 1 98.06 91 ASP A C 1
ATOM 675 O O . ASP A 1 91 ? -3.006 9.758 17.625 1 98.06 91 ASP A O 1
ATOM 679 N N . ASN A 1 92 ? -3.387 10.219 19.766 1 97.06 92 ASN A N 1
ATOM 680 C CA . ASN A 1 92 ? -1.978 10.398 20.094 1 97.06 92 ASN A CA 1
ATOM 681 C C . ASN A 1 92 ? -1.345 11.531 19.297 1 97.06 92 ASN A C 1
ATOM 683 O O . ASN A 1 92 ? -1.809 12.672 19.359 1 97.06 92 ASN A O 1
ATOM 687 N N . LEU A 1 93 ? -0.316 11.18 18.453 1 97.44 93 LEU A N 1
ATOM 688 C CA . LEU A 1 93 ? 0.397 12.188 17.688 1 97.44 93 LEU A CA 1
ATOM 689 C C . LEU A 1 93 ? -0.481 12.75 16.562 1 97.44 93 LEU A C 1
ATOM 691 O O . LEU A 1 93 ? -0.182 13.805 16 1 97.44 93 LEU A O 1
ATOM 695 N N . TRP A 1 94 ? -1.477 12 16.281 1 98.5 94 TRP A N 1
ATOM 696 C CA . TRP A 1 94 ? -2.42 12.461 15.273 1 98.5 94 TRP A CA 1
ATOM 697 C C . TRP A 1 94 ? -3.412 13.453 15.867 1 98.5 94 TRP A C 1
ATOM 699 O O . TRP A 1 94 ? -4.449 13.062 16.406 1 98.5 94 TRP A O 1
ATOM 709 N N . GLU A 1 95 ? -3.129 14.68 15.648 1 98.06 95 GLU A N 1
ATOM 710 C CA . GLU A 1 95 ? -3.945 15.773 16.156 1 98.06 95 GLU A CA 1
ATOM 711 C C . GLU A 1 95 ? -3.883 17 15.242 1 98.06 95 GLU A C 1
ATOM 713 O O . GLU A 1 95 ? -2.803 17.375 14.789 1 98.06 95 GLU A O 1
ATOM 718 N N . ALA A 1 96 ? -5.047 17.547 14.977 1 97.88 96 ALA A N 1
ATOM 719 C CA . ALA A 1 96 ? -5.105 18.703 14.078 1 97.88 96 ALA A CA 1
ATOM 720 C C . ALA A 1 96 ? -4.223 19.828 14.594 1 97.88 96 ALA A C 1
ATOM 722 O O . ALA A 1 96 ? -4.289 20.203 15.766 1 97.88 96 ALA A O 1
ATOM 723 N N . GLY A 1 97 ? -3.381 20.328 13.703 1 97.94 97 GLY A N 1
ATOM 724 C CA . GLY A 1 97 ? -2.514 21.453 14.031 1 97.94 97 GLY A CA 1
ATOM 725 C C . GLY A 1 97 ? -1.157 21.016 14.555 1 97.94 97 GLY A C 1
ATOM 726 O O . GLY A 1 97 ? -0.226 21.828 14.617 1 97.94 97 GLY A O 1
ATOM 727 N N . LYS A 1 98 ? -1.058 19.781 14.867 1 97.56 98 LYS A N 1
ATOM 728 C CA . LYS A 1 98 ? 0.196 19.297 15.43 1 97.56 98 LYS A CA 1
ATOM 729 C C . LYS A 1 98 ? 1.146 18.828 14.336 1 97.56 98 LYS A C 1
ATOM 731 O O . LYS A 1 98 ? 0.706 18.328 13.289 1 97.56 98 LYS A O 1
ATOM 736 N N . CYS A 1 99 ? 2.416 19.016 14.695 1 98.75 99 CYS A N 1
ATOM 737 C CA . CYS A 1 99 ? 3.479 18.594 13.789 1 98.75 99 CYS A CA 1
ATOM 738 C C . CYS A 1 99 ? 3.982 17.203 14.148 1 98.75 99 CYS A C 1
ATOM 740 O O . CYS A 1 99 ? 4.371 16.953 15.289 1 98.75 99 CYS A O 1
ATOM 742 N N . ILE A 1 100 ? 3.928 16.328 13.195 1 98.81 100 ILE A N 1
ATOM 743 C CA . ILE A 1 100 ? 4.488 14.992 13.344 1 98.81 100 ILE A CA 1
ATOM 744 C C . ILE A 1 100 ? 5.863 14.93 12.688 1 98.81 100 ILE A C 1
ATOM 746 O O . ILE A 1 100 ? 5.984 15.133 11.477 1 98.81 100 ILE A O 1
ATOM 750 N N . GLU A 1 101 ? 6.879 14.578 13.492 1 98.81 101 GLU A N 1
ATOM 751 C CA . GLU A 1 101 ? 8.242 14.438 13 1 98.81 101 GLU A CA 1
ATOM 752 C C . GLU A 1 101 ? 8.508 13.016 12.508 1 98.81 101 GLU A C 1
ATOM 754 O O . GLU A 1 101 ? 8.031 12.047 13.102 1 98.81 101 GLU A O 1
ATOM 759 N N . MET A 1 102 ? 9.312 12.906 11.43 1 98.69 102 MET A N 1
ATOM 760 C CA . MET A 1 102 ? 9.656 11.578 10.922 1 98.69 102 MET A CA 1
ATOM 761 C C . MET A 1 102 ? 10.914 11.047 11.602 1 98.69 102 MET A C 1
ATOM 763 O O . MET A 1 102 ? 11.219 9.859 11.508 1 98.69 102 MET A O 1
ATOM 767 N N . GLY A 1 103 ? 11.555 11.852 12.289 1 97.56 103 GLY A N 1
ATOM 768 C CA . GLY A 1 103 ? 12.836 11.508 12.883 1 97.56 103 GLY A CA 1
ATOM 769 C C . GLY A 1 103 ? 14.016 11.961 12.039 1 97.56 103 GLY A C 1
ATOM 770 O O . GLY A 1 103 ? 13.922 12.031 10.812 1 97.56 103 GLY A O 1
ATOM 771 N N . LYS A 1 104 ? 15.078 12.305 12.742 1 92.31 104 LYS A N 1
ATOM 772 C CA . LYS A 1 104 ? 16.25 12.836 12.062 1 92.31 104 LYS A CA 1
ATOM 773 C C . LYS A 1 104 ? 16.719 11.898 10.953 1 92.31 104 LYS A C 1
ATOM 775 O O . LYS A 1 104 ? 16.922 10.703 11.188 1 92.31 104 LYS A O 1
ATOM 780 N N . GLY A 1 105 ? 16.781 12.5 9.719 1 92.06 105 GLY A N 1
ATOM 781 C CA . GLY A 1 105 ? 17.328 11.766 8.586 1 92.06 105 GLY A CA 1
ATOM 782 C C . GLY A 1 105 ? 16.297 10.898 7.887 1 92.06 105 GLY A C 1
ATOM 783 O O . GLY A 1 105 ? 16.594 10.266 6.871 1 92.06 105 GLY A O 1
ATOM 784 N N . TYR A 1 106 ? 15.156 10.852 8.398 1 97.56 106 TYR A N 1
ATOM 785 C CA . TYR A 1 106 ? 14.133 10.031 7.766 1 97.56 106 TYR A CA 1
ATOM 786 C C . TYR A 1 106 ? 13.117 10.898 7.031 1 97.56 106 TYR A C 1
ATOM 788 O O . TYR A 1 106 ? 12.82 12.016 7.457 1 97.56 106 TYR A O 1
ATOM 796 N N . THR A 1 107 ? 12.656 10.422 5.887 1 98.44 107 THR A N 1
ATOM 797 C CA . THR A 1 107 ? 11.586 11.055 5.133 1 98.44 107 THR A CA 1
ATOM 798 C C . THR A 1 107 ? 10.523 10.031 4.742 1 98.44 107 THR A C 1
ATOM 800 O O . THR A 1 107 ? 10.797 8.836 4.68 1 98.44 107 THR A O 1
ATOM 803 N N . VAL A 1 108 ? 9.305 10.508 4.57 1 98.75 108 VAL A N 1
ATOM 804 C CA . VAL A 1 108 ? 8.227 9.68 4.039 1 98.75 108 VAL A CA 1
ATOM 805 C C . VAL A 1 108 ? 7.773 10.227 2.688 1 98.75 108 VAL A C 1
ATOM 807 O O . VAL A 1 108 ? 7.871 11.422 2.432 1 98.75 108 VAL A O 1
ATOM 810 N N . GLN A 1 109 ? 7.266 9.242 1.856 1 98 109 GLN A N 1
ATOM 811 C CA . GLN A 1 109 ? 6.973 9.602 0.474 1 98 109 GLN A CA 1
ATOM 812 C C . GLN A 1 109 ? 5.531 9.266 0.107 1 98 109 GLN A C 1
ATOM 814 O O . GLN A 1 109 ? 5.023 9.727 -0.92 1 98 109 GLN A O 1
ATOM 819 N N . SER A 1 110 ? 4.91 8.445 0.879 1 98.12 110 SER A N 1
ATOM 820 C CA . SER A 1 110 ? 3.535 8.07 0.56 1 98.12 110 SER A CA 1
ATOM 821 C C . SER A 1 110 ? 2.688 7.953 1.821 1 98.12 110 SER A C 1
ATOM 823 O O . SER A 1 110 ? 3.219 7.801 2.922 1 98.12 110 SER A O 1
ATOM 825 N N . PHE A 1 111 ? 1.414 8.117 1.711 1 98.38 111 PHE A N 1
ATOM 826 C CA . PHE A 1 111 ? 0.438 8.266 2.785 1 98.38 111 PHE A CA 1
ATOM 827 C C . PHE A 1 111 ? -0.815 7.449 2.494 1 98.38 111 PHE A C 1
ATOM 829 O O . PHE A 1 111 ? -1.427 7.594 1.434 1 98.38 111 PHE A O 1
ATOM 836 N N . THR A 1 112 ? -1.189 6.578 3.4 1 97.81 112 THR A N 1
ATOM 837 C CA . THR A 1 112 ? -2.328 5.723 3.092 1 97.81 112 THR A CA 1
ATOM 838 C C . THR A 1 112 ? -3.496 6.016 4.031 1 97.81 112 THR A C 1
ATOM 840 O O . THR A 1 112 ? -3.299 6.535 5.129 1 97.81 112 THR A O 1
ATOM 843 N N . SER A 1 113 ? -4.633 5.676 3.551 1 97.25 113 SER A N 1
ATOM 844 C CA . SER A 1 113 ? -5.855 5.559 4.336 1 97.25 113 SER A CA 1
ATOM 845 C C . SER A 1 113 ? -6.535 4.215 4.102 1 97.25 113 SER A C 1
ATOM 847 O O . SER A 1 113 ? -6.598 3.73 2.969 1 97.25 113 SER A O 1
ATOM 849 N N . TYR A 1 114 ? -6.961 3.621 5.113 1 94.94 114 TYR A N 1
ATOM 850 C CA . TYR A 1 114 ? -7.668 2.35 4.984 1 94.94 114 TYR A CA 1
ATOM 851 C C . TYR A 1 114 ? -8.648 2.152 6.133 1 94.94 114 TYR A C 1
ATOM 853 O O . TYR A 1 114 ? -8.492 2.744 7.203 1 94.94 114 TYR A O 1
ATOM 861 N N . ASN A 1 115 ? -9.695 1.423 5.836 1 91.06 115 ASN A N 1
ATOM 862 C CA . ASN A 1 115 ? -10.656 1.08 6.871 1 91.06 115 ASN A CA 1
ATOM 863 C C . ASN A 1 115 ? -10.188 -0.115 7.699 1 91.06 115 ASN A C 1
ATOM 865 O O . ASN A 1 115 ? -9.898 -1.178 7.148 1 91.06 115 ASN A O 1
ATOM 869 N N . ALA A 1 116 ? -9.797 0.081 8.977 1 76.38 116 ALA A N 1
ATOM 870 C CA . ALA A 1 116 ? -9.242 -0.989 9.797 1 76.38 116 ALA A CA 1
ATOM 871 C C . ALA A 1 116 ? -10.297 -2.053 10.102 1 76.38 116 ALA A C 1
ATOM 873 O O . ALA A 1 116 ? -11.492 -1.752 10.164 1 76.38 116 ALA A O 1
ATOM 874 N N . MET B 1 1 ? 36.375 19.078 -36.812 1 22.03 1 MET B N 1
ATOM 875 C CA . MET B 1 1 ? 35.469 18 -36.438 1 22.03 1 MET B CA 1
ATOM 876 C C . MET B 1 1 ? 35.188 18.016 -34.938 1 22.03 1 MET B C 1
ATOM 878 O O . MET B 1 1 ? 36.094 17.828 -34.156 1 22.03 1 MET B O 1
ATOM 882 N N . LYS B 1 2 ? 34.469 19.016 -34.438 1 31.11 2 LYS B N 1
ATOM 883 C CA . LYS B 1 2 ? 34.031 19.25 -33.062 1 31.11 2 LYS B CA 1
ATOM 884 C C . LYS B 1 2 ? 33.25 18.062 -32.531 1 31.11 2 LYS B C 1
ATOM 886 O O . LYS B 1 2 ? 32.312 17.578 -33.156 1 31.11 2 LYS B O 1
ATOM 891 N N . ALA B 1 3 ? 33.938 17.172 -31.859 1 34.22 3 ALA B N 1
ATOM 892 C CA . ALA B 1 3 ? 33.438 16.016 -31.125 1 34.22 3 ALA B CA 1
ATOM 893 C C . ALA B 1 3 ? 32.219 16.391 -30.281 1 34.22 3 ALA B C 1
ATOM 895 O O . ALA B 1 3 ? 32.281 17.266 -29.406 1 34.22 3 ALA B O 1
ATOM 896 N N . SER B 1 4 ? 31.094 16.516 -30.922 1 29.73 4 SER B N 1
ATOM 897 C CA . SER B 1 4 ? 29.844 16.719 -30.172 1 29.73 4 SER B CA 1
ATOM 898 C C . SER B 1 4 ? 29.656 15.641 -29.109 1 29.73 4 SER B C 1
ATOM 900 O O . SER B 1 4 ? 29.719 14.445 -29.406 1 29.73 4 SER B O 1
ATOM 902 N N . ASN B 1 5 ? 30.266 15.844 -27.969 1 32.19 5 ASN B N 1
ATOM 903 C CA . ASN B 1 5 ? 30.016 15.016 -26.797 1 32.19 5 ASN B CA 1
ATOM 904 C C . ASN B 1 5 ? 28.516 14.867 -26.516 1 32.19 5 ASN B C 1
ATOM 906 O O . ASN B 1 5 ? 27.844 15.844 -26.172 1 32.19 5 ASN B O 1
ATOM 910 N N . THR B 1 6 ? 27.859 14.031 -27.328 1 31.64 6 THR B N 1
ATOM 911 C CA . THR B 1 6 ? 26.5 13.625 -27 1 31.64 6 THR B CA 1
ATOM 912 C C . THR B 1 6 ? 26.406 13.109 -25.562 1 31.64 6 THR B C 1
ATOM 914 O O . THR B 1 6 ? 27.141 12.195 -25.188 1 31.64 6 THR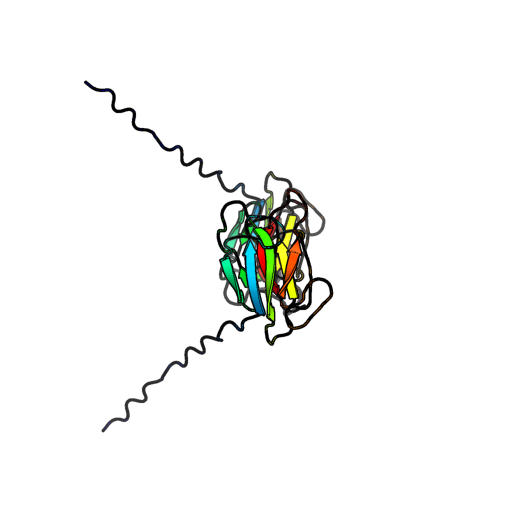 B O 1
ATOM 917 N N . LEU B 1 7 ? 26.234 13.938 -24.641 1 31.17 7 LEU B N 1
ATOM 918 C CA . LEU B 1 7 ? 25.875 13.539 -23.281 1 31.17 7 LEU B CA 1
ATOM 919 C C . LEU B 1 7 ? 24.688 12.562 -23.297 1 31.17 7 LEU B C 1
ATOM 921 O O . LEU B 1 7 ? 23.594 12.922 -23.719 1 31.17 7 LEU B O 1
ATOM 925 N N . VAL B 1 8 ? 24.906 11.32 -23.609 1 30.91 8 VAL B N 1
ATOM 926 C CA . VAL B 1 8 ? 23.906 10.266 -23.406 1 30.91 8 VAL B CA 1
ATOM 927 C C . VAL B 1 8 ? 23.453 10.258 -21.953 1 30.91 8 VAL B C 1
ATOM 929 O O . VAL B 1 8 ? 24.25 10.062 -21.047 1 30.91 8 VAL B O 1
ATOM 932 N N . ALA B 1 9 ? 22.578 11.094 -21.625 1 31.14 9 ALA B N 1
ATOM 933 C CA . ALA B 1 9 ? 21.891 10.938 -20.344 1 31.14 9 ALA B CA 1
ATOM 934 C C . ALA B 1 9 ? 21.453 9.492 -20.141 1 31.14 9 ALA B C 1
ATOM 936 O O . ALA B 1 9 ? 20.625 8.977 -20.906 1 31.14 9 ALA B O 1
ATOM 937 N N . LEU B 1 10 ? 22.359 8.648 -19.719 1 29.03 10 LEU B N 1
ATOM 938 C CA . LEU B 1 10 ? 21.969 7.336 -19.234 1 29.03 10 LEU B CA 1
ATOM 939 C C . LEU B 1 10 ? 20.766 7.441 -18.297 1 29.03 10 LEU B C 1
ATOM 941 O O . LEU B 1 10 ? 20.891 7.906 -17.156 1 29.03 10 LEU B O 1
ATOM 945 N N . CYS B 1 11 ? 19.672 7.777 -18.844 1 30.92 11 CYS B N 1
ATOM 946 C CA . CYS B 1 11 ? 18.469 7.496 -18.062 1 30.92 11 CYS B CA 1
ATOM 947 C C . CYS B 1 11 ? 18.547 6.105 -17.438 1 30.92 11 CYS B C 1
ATOM 949 O O . CYS B 1 11 ? 18.516 5.102 -18.156 1 30.92 11 CYS B O 1
ATOM 951 N N . VAL B 1 12 ? 19.453 5.891 -16.547 1 32.59 12 VAL B N 1
ATOM 952 C CA . VAL B 1 12 ? 19.328 4.668 -15.758 1 32.59 12 VAL B CA 1
ATOM 953 C C . VAL B 1 12 ? 17.859 4.406 -15.414 1 32.59 12 VAL B C 1
ATOM 955 O O . VAL B 1 12 ? 17.281 5.09 -14.57 1 32.59 12 VAL B O 1
ATOM 958 N N . ALA B 1 13 ? 17.031 4.16 -16.344 1 36.53 13 ALA B N 1
ATOM 959 C CA . ALA B 1 13 ? 15.789 3.492 -15.969 1 36.53 13 ALA B CA 1
ATOM 960 C C . ALA B 1 13 ? 16.047 2.434 -14.898 1 36.53 13 ALA B C 1
ATOM 962 O O . ALA B 1 13 ? 16.703 1.427 -15.156 1 36.53 13 ALA B O 1
ATOM 963 N N . THR B 1 14 ? 16.516 2.734 -13.734 1 40.47 14 THR B N 1
ATOM 964 C CA . THR B 1 14 ? 16.531 1.612 -12.805 1 40.47 14 THR B CA 1
ATOM 965 C C . THR B 1 14 ? 15.445 0.601 -13.148 1 40.47 14 THR B C 1
ATOM 967 O O . THR B 1 14 ? 14.266 0.955 -13.234 1 40.47 14 THR B O 1
ATOM 970 N N . ALA B 1 15 ? 15.641 -0.309 -14.133 1 48.22 15 ALA B N 1
ATOM 971 C CA . ALA B 1 15 ? 14.789 -1.438 -14.5 1 48.22 15 ALA B CA 1
ATOM 972 C C . ALA B 1 15 ? 13.992 -1.935 -13.297 1 48.22 15 ALA B C 1
ATOM 974 O O . ALA B 1 15 ? 14.562 -2.24 -12.25 1 48.22 15 ALA B O 1
ATOM 975 N N . ALA B 1 16 ? 12.812 -1.448 -13.133 1 62.72 16 ALA B N 1
ATOM 976 C CA . ALA B 1 16 ? 11.961 -2.068 -12.117 1 62.72 16 ALA B CA 1
ATOM 977 C C . ALA B 1 16 ? 12.188 -3.574 -12.055 1 62.72 16 ALA B C 1
ATOM 979 O O . ALA B 1 16 ? 12.086 -4.266 -13.07 1 62.72 16 ALA B O 1
ATOM 980 N N . THR B 1 17 ? 13.094 -4.066 -11.07 1 83.75 17 THR B N 1
ATOM 981 C CA . THR B 1 17 ? 13.352 -5.484 -10.859 1 83.75 17 THR B CA 1
ATOM 982 C C . THR B 1 17 ? 12.062 -6.219 -10.492 1 83.75 17 THR B C 1
ATOM 984 O O . THR B 1 17 ? 11.227 -5.688 -9.766 1 83.75 17 THR B O 1
ATOM 987 N N . GLU B 1 18 ? 11.844 -7.277 -11.242 1 93.38 18 GLU B N 1
ATOM 988 C CA . GLU B 1 18 ? 10.68 -8.133 -11.016 1 93.38 18 GLU B CA 1
ATOM 989 C C . GLU B 1 18 ? 10.734 -8.773 -9.641 1 93.38 18 GLU B C 1
ATOM 991 O O . GLU B 1 18 ? 11.719 -9.438 -9.289 1 93.38 18 GLU B O 1
ATOM 996 N N . ALA B 1 19 ? 9.766 -8.555 -8.891 1 97.12 19 ALA B N 1
ATOM 997 C CA . ALA B 1 19 ? 9.688 -9.18 -7.574 1 97.12 19 ALA B CA 1
ATOM 998 C C . ALA B 1 19 ? 9.164 -10.609 -7.676 1 97.12 19 ALA B C 1
ATOM 1000 O O . ALA B 1 19 ? 9.703 -11.523 -7.043 1 97.12 19 ALA B O 1
ATOM 1001 N N . TYR B 1 20 ? 8.109 -10.766 -8.469 1 97.88 20 TYR B N 1
ATOM 1002 C CA . TYR B 1 20 ? 7.531 -12.078 -8.734 1 97.88 20 TYR B CA 1
ATOM 1003 C C . TYR B 1 20 ? 6.488 -11.992 -9.852 1 97.88 20 TYR B C 1
ATOM 1005 O O . TYR B 1 20 ? 6.066 -10.898 -10.234 1 97.88 20 TYR B O 1
ATOM 1013 N N . VAL B 1 21 ? 6.121 -13.148 -10.375 1 98.56 21 VAL B N 1
ATOM 1014 C CA . VAL B 1 21 ? 5.078 -13.273 -11.383 1 98.56 21 VAL B CA 1
ATOM 1015 C C . VAL B 1 21 ? 3.992 -14.234 -10.898 1 98.56 21 VAL B C 1
ATOM 1017 O O . VAL B 1 21 ? 4.293 -15.305 -10.367 1 98.56 21 VAL B O 1
ATOM 1020 N N . ILE B 1 22 ? 2.807 -13.82 -11.078 1 98.81 22 ILE B N 1
ATOM 1021 C CA . ILE B 1 22 ? 1.669 -14.648 -10.703 1 98.81 22 ILE B CA 1
ATOM 1022 C C . ILE B 1 22 ? 0.64 -14.664 -11.828 1 98.81 22 ILE B C 1
ATOM 1024 O O . ILE B 1 22 ? 0.646 -13.789 -12.695 1 98.81 22 ILE B O 1
ATOM 1028 N N . THR B 1 23 ? -0.148 -15.656 -11.852 1 98.88 23 THR B N 1
ATOM 1029 C CA . THR B 1 23 ? -1.393 -15.672 -12.617 1 98.88 23 THR B CA 1
ATOM 1030 C C . THR B 1 23 ? -2.598 -15.633 -11.68 1 98.88 23 THR B C 1
ATOM 1032 O O . THR B 1 23 ? -2.666 -16.406 -10.711 1 98.88 23 THR B O 1
ATOM 1035 N N . ILE B 1 24 ? -3.549 -14.711 -11.977 1 98.88 24 ILE B N 1
ATOM 1036 C CA . ILE B 1 24 ? -4.715 -14.562 -11.109 1 98.88 24 ILE B CA 1
ATOM 1037 C C . ILE B 1 24 ? -5.953 -15.109 -11.82 1 98.88 24 ILE B C 1
ATOM 1039 O O . ILE B 1 24 ? -6.074 -15.008 -13.039 1 98.88 24 ILE B O 1
ATOM 1043 N N . TYR B 1 25 ? -6.871 -15.695 -11.047 1 98.56 25 TYR B N 1
ATOM 1044 C CA . TYR B 1 25 ? -8.055 -16.359 -11.578 1 98.56 25 TYR B CA 1
ATOM 1045 C C . TYR B 1 25 ? -9.32 -15.844 -10.891 1 98.56 25 TYR B C 1
ATOM 1047 O O . TYR B 1 25 ? -9.328 -15.617 -9.68 1 98.56 25 TYR B O 1
ATOM 1055 N N . SER B 1 26 ? -10.414 -15.789 -11.641 1 97.56 26 SER B N 1
ATOM 1056 C CA . SER B 1 26 ? -11.68 -15.297 -11.109 1 97.56 26 SER B CA 1
ATOM 1057 C C . SER B 1 26 ? -12.461 -16.406 -10.414 1 97.56 26 SER B C 1
ATOM 1059 O O . SER B 1 26 ? -13.523 -16.156 -9.836 1 97.56 26 SER B O 1
ATOM 1061 N N . VAL B 1 27 ? -11.969 -17.641 -10.555 1 97.06 27 VAL B N 1
ATOM 1062 C CA . VAL B 1 27 ? -12.609 -18.781 -9.914 1 97.06 27 VAL B CA 1
ATOM 1063 C C . VAL B 1 27 ? -11.617 -19.469 -8.977 1 97.06 27 VAL B C 1
ATOM 1065 O O . VAL B 1 27 ? -10.414 -19.188 -9.016 1 97.06 27 VAL B O 1
ATOM 1068 N N . GLU B 1 28 ? -12.117 -20.312 -8.07 1 97.56 28 GLU B N 1
ATOM 1069 C CA . GLU B 1 28 ? -11.273 -21.078 -7.152 1 97.56 28 GLU B CA 1
ATOM 1070 C C . GLU B 1 28 ? -10.477 -22.141 -7.895 1 97.56 28 GLU B C 1
ATOM 1072 O O . GLU B 1 28 ? -10.766 -22.453 -9.055 1 97.56 28 GLU B O 1
ATOM 1077 N N . ASN B 1 29 ? -9.367 -22.578 -7.312 1 98.12 29 ASN B N 1
ATOM 1078 C CA . ASN B 1 29 ? -8.547 -23.703 -7.715 1 98.12 29 ASN B CA 1
ATOM 1079 C C . ASN B 1 29 ? -7.766 -23.406 -8.992 1 98.12 29 ASN B C 1
ATOM 1081 O O . ASN B 1 29 ? -7.422 -24.328 -9.742 1 98.12 29 ASN B O 1
ATOM 1085 N N . CYS B 1 30 ? -7.586 -22.188 -9.258 1 98.56 30 CYS B N 1
ATOM 1086 C CA . CYS B 1 30 ? -6.762 -21.75 -10.383 1 98.56 30 CYS B CA 1
ATOM 1087 C C . CYS B 1 30 ? -7.234 -22.391 -11.68 1 98.56 30 CYS B C 1
ATOM 1089 O O . CYS B 1 30 ? -6.418 -22.891 -12.469 1 98.56 30 CYS B O 1
ATOM 1091 N N . GLN B 1 31 ? -8.562 -22.406 -11.82 1 97.5 31 GLN B N 1
ATOM 1092 C CA . GLN B 1 31 ? -9.141 -23 -13.016 1 97.5 31 GLN B CA 1
ATOM 1093 C C . GLN B 1 31 ? -9.523 -21.922 -14.031 1 97.5 31 GLN B C 1
ATOM 1095 O O . GLN B 1 31 ? -9.688 -20.766 -13.672 1 97.5 31 GLN B O 1
ATOM 1100 N N . GLY B 1 32 ? -9.609 -22.359 -15.289 1 96.38 32 GLY B N 1
ATOM 1101 C CA . GLY B 1 32 ? -10.086 -21.469 -16.328 1 96.38 32 GLY B CA 1
ATOM 1102 C C . GLY B 1 32 ? -9.031 -20.484 -16.812 1 96.38 32 GLY B C 1
ATOM 1103 O O . GLY B 1 32 ? -7.836 -20.781 -16.75 1 96.38 32 GLY B O 1
ATOM 1104 N N . THR B 1 33 ? -9.547 -19.406 -17.422 1 95.62 33 THR B N 1
ATOM 1105 C CA . THR B 1 33 ? -8.656 -18.391 -17.984 1 95.62 33 THR B CA 1
ATOM 1106 C C . THR B 1 33 ? -8.188 -17.438 -16.891 1 95.62 33 THR B C 1
ATOM 1108 O O . THR B 1 33 ? -9 -16.891 -16.141 1 95.62 33 THR B O 1
ATOM 1111 N N . GLY B 1 34 ? -6.891 -17.375 -16.797 1 97.94 34 GLY B N 1
ATOM 1112 C CA . GLY B 1 34 ? -6.289 -16.453 -15.844 1 97.94 34 GLY B CA 1
ATOM 1113 C C . GLY B 1 34 ? -5.605 -15.273 -16.5 1 97.94 34 GLY B C 1
ATOM 1114 O O . GLY B 1 34 ? -5.605 -15.156 -17.734 1 97.94 34 GLY B O 1
ATOM 1115 N N . LYS B 1 35 ? -5.191 -14.32 -15.695 1 98.5 35 LYS B N 1
ATOM 1116 C CA . LYS B 1 35 ? -4.391 -13.172 -16.125 1 98.5 35 LYS B CA 1
ATOM 1117 C C . LYS B 1 35 ? -3.012 -13.195 -15.461 1 98.5 35 LYS B C 1
ATOM 1119 O O . LYS B 1 35 ? -2.902 -13.172 -14.234 1 98.5 35 LYS B O 1
ATOM 1124 N N . ARG B 1 36 ? -2.02 -13.219 -16.297 1 98.56 36 ARG B N 1
ATOM 1125 C CA . ARG B 1 36 ? -0.642 -13.195 -15.82 1 98.56 36 ARG B CA 1
ATOM 1126 C C . ARG B 1 36 ? -0.193 -11.773 -15.516 1 98.56 36 ARG B C 1
ATOM 1128 O O . ARG B 1 36 ? -0.392 -10.867 -16.328 1 98.56 36 ARG B O 1
ATOM 1135 N N . ILE B 1 37 ? 0.368 -11.586 -14.32 1 97.81 37 ILE B N 1
ATOM 1136 C CA . ILE B 1 37 ? 0.803 -10.25 -13.914 1 97.81 37 ILE B CA 1
ATOM 1137 C C 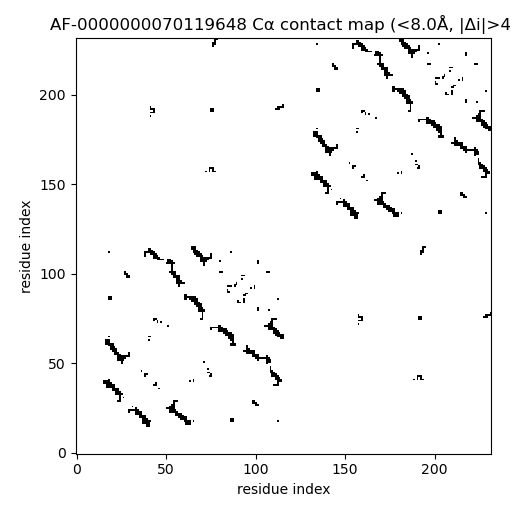. ILE B 1 37 ? 2.242 -10.312 -13.406 1 97.81 37 ILE B C 1
ATOM 1139 O O . ILE B 1 37 ? 2.629 -11.273 -12.727 1 97.81 37 ILE B O 1
ATOM 1143 N N . ASN B 1 38 ? 2.973 -9.305 -13.781 1 97.31 38 ASN B N 1
ATOM 1144 C CA . ASN B 1 38 ? 4.301 -9.07 -13.227 1 97.31 38 ASN B CA 1
ATOM 1145 C C . ASN B 1 38 ? 4.27 -8.016 -12.125 1 97.31 38 ASN B C 1
ATOM 1147 O O . ASN B 1 38 ? 3.824 -6.891 -12.344 1 97.31 38 ASN B O 1
ATOM 1151 N N . VAL B 1 39 ? 4.629 -8.484 -10.867 1 97.88 39 VAL B N 1
ATOM 1152 C CA . VAL B 1 39 ? 4.719 -7.539 -9.758 1 97.88 39 VAL B CA 1
ATOM 1153 C C . VAL B 1 39 ? 6.172 -7.109 -9.562 1 97.88 39 VAL B C 1
ATOM 1155 O O . VAL B 1 39 ? 7.059 -7.953 -9.414 1 97.88 39 VAL B O 1
ATOM 1158 N N . TYR B 1 40 ? 6.426 -5.852 -9.602 1 95.88 40 TYR B N 1
ATOM 1159 C CA . TYR B 1 40 ? 7.781 -5.312 -9.562 1 95.88 40 TYR B CA 1
ATOM 1160 C C . TYR B 1 40 ? 8.203 -5.004 -8.133 1 95.88 40 TYR B C 1
ATOM 1162 O O . TYR B 1 40 ? 7.371 -4.992 -7.223 1 95.88 40 TYR B O 1
ATOM 1170 N N . ASP B 1 41 ? 9.531 -4.809 -7.984 1 93.81 41 ASP B N 1
ATOM 1171 C CA . ASP B 1 41 ? 10.062 -4.504 -6.656 1 93.81 41 ASP B CA 1
ATOM 1172 C C . ASP B 1 41 ? 9.453 -3.213 -6.109 1 93.81 41 ASP B C 1
ATOM 1174 O O . ASP B 1 41 ? 9.312 -2.229 -6.836 1 93.81 41 ASP B O 1
ATOM 1178 N N . ASN B 1 42 ? 9.148 -3.312 -4.699 1 93.19 42 ASN B N 1
ATOM 1179 C CA . ASN B 1 42 ? 8.703 -2.121 -3.986 1 93.19 42 ASN B CA 1
ATOM 1180 C C . ASN B 1 42 ? 7.547 -1.436 -4.703 1 93.19 42 ASN B C 1
ATOM 1182 O O . ASN B 1 42 ? 7.57 -0.221 -4.914 1 93.19 42 ASN B O 1
ATOM 1186 N N . SER B 1 43 ? 6.527 -2.215 -5.031 1 95.12 43 SER B N 1
ATOM 1187 C CA . SER B 1 43 ? 5.422 -1.676 -5.812 1 95.12 43 SER B CA 1
ATOM 1188 C C . SER B 1 43 ? 4.082 -2.207 -5.316 1 95.12 43 SER B C 1
ATOM 1190 O O . SER B 1 43 ? 4.031 -3.211 -4.602 1 95.12 43 SER B O 1
ATOM 1192 N N . CYS B 1 44 ? 3.068 -1.494 -5.551 1 96.06 44 CYS B N 1
ATOM 1193 C CA . CYS B 1 44 ? 1.675 -1.917 -5.477 1 96.06 44 CYS B CA 1
ATOM 1194 C C . CYS B 1 44 ? 1.104 -2.164 -6.867 1 96.06 44 CYS B C 1
ATOM 1196 O O . CYS B 1 44 ? 0.972 -1.232 -7.664 1 96.06 44 CYS B O 1
ATOM 1198 N N . SER B 1 45 ? 0.803 -3.412 -7.191 1 96.75 45 SER B N 1
ATOM 1199 C CA . SER B 1 45 ? 0.217 -3.773 -8.477 1 96.75 45 SER B CA 1
ATOM 1200 C C . SER B 1 45 ? -1.299 -3.904 -8.375 1 96.75 45 SER B C 1
ATOM 1202 O O . SER B 1 45 ? -1.808 -4.664 -7.551 1 96.75 45 SER B O 1
ATOM 1204 N N . VAL B 1 46 ? -1.979 -3.096 -9.211 1 95.81 46 VAL B N 1
ATOM 1205 C CA . VAL B 1 46 ? -3.432 -3.137 -9.32 1 95.81 46 VAL B CA 1
ATOM 1206 C C . VAL B 1 46 ? -3.826 -3.488 -10.758 1 95.81 46 VAL B C 1
ATOM 1208 O O . VAL B 1 46 ? -3.996 -2.602 -11.594 1 95.81 46 VAL B O 1
ATOM 1211 N N . PRO B 1 47 ? -4.051 -4.727 -11.062 1 96.56 47 PRO B N 1
ATOM 1212 C CA . PRO B 1 47 ? -4.238 -5.176 -12.445 1 96.56 47 PRO B CA 1
ATOM 1213 C C . PRO B 1 47 ? -5.629 -4.859 -12.984 1 96.56 47 PRO B C 1
ATOM 1215 O O . PRO B 1 47 ? -5.914 -5.117 -14.156 1 96.56 47 PRO B O 1
ATOM 1218 N N . ASN B 1 48 ? -6.52 -4.23 -12.258 1 93.38 48 ASN B N 1
ATOM 1219 C CA . ASN B 1 48 ? -7.895 -3.998 -12.688 1 93.38 48 ASN B CA 1
ATOM 1220 C C . ASN B 1 48 ? -8.555 -5.277 -13.188 1 93.38 48 ASN B C 1
ATOM 1222 O O . ASN B 1 48 ? -9.078 -5.316 -14.305 1 93.38 48 ASN B O 1
ATOM 1226 N N . PHE B 1 49 ? -8.68 -6.27 -12.375 1 96.5 49 PHE B N 1
ATOM 1227 C CA . PHE B 1 49 ? -9.258 -7.582 -12.617 1 96.5 49 PHE B CA 1
ATOM 1228 C C . PHE B 1 49 ? -10.688 -7.652 -12.086 1 96.5 49 PHE B C 1
ATOM 1230 O O . PHE B 1 49 ? -10.898 -7.793 -10.875 1 96.5 49 PHE B O 1
ATOM 1237 N N . PRO B 1 50 ? -11.68 -7.5 -13.102 1 92.94 50 PRO B N 1
ATOM 1238 C CA . PRO B 1 50 ? -13.07 -7.406 -12.656 1 92.94 50 PRO B CA 1
ATOM 1239 C C . PRO B 1 50 ? -13.461 -8.539 -11.703 1 92.94 50 PRO B C 1
ATOM 1241 O O . PRO B 1 50 ? -13.172 -9.703 -11.977 1 92.94 50 PRO B O 1
ATOM 1244 N N . GLY B 1 51 ? -14.109 -8.148 -10.562 1 94.94 51 GLY B N 1
ATOM 1245 C CA . GLY B 1 51 ? -14.555 -9.102 -9.555 1 94.94 51 GLY B CA 1
ATOM 1246 C C . GLY B 1 51 ? -13.438 -9.555 -8.633 1 94.94 51 GLY B C 1
ATOM 1247 O O . GLY B 1 51 ? -13.695 -10.203 -7.613 1 94.94 51 GLY B O 1
ATOM 1248 N N . GLY B 1 52 ? -12.211 -9.328 -8.938 1 97.94 52 GLY B N 1
ATOM 1249 C CA . GLY B 1 52 ? -11.086 -9.734 -8.125 1 97.94 52 GLY B CA 1
ATOM 1250 C C . GLY B 1 52 ? -10.68 -11.18 -8.344 1 97.94 52 GLY B C 1
ATOM 1251 O O . GLY B 1 52 ? -11.352 -11.914 -9.062 1 97.94 52 GLY B O 1
ATOM 1252 N N . ALA B 1 53 ? -9.555 -11.516 -7.828 1 98.69 53 ALA B N 1
ATOM 1253 C CA . ALA B 1 53 ? -9.023 -12.875 -7.957 1 98.69 53 ALA B CA 1
ATOM 1254 C C . ALA B 1 53 ? -9.477 -13.75 -6.789 1 98.69 53 ALA B C 1
ATOM 1256 O O . ALA B 1 53 ? -9.352 -13.359 -5.629 1 98.69 53 ALA B O 1
ATOM 1257 N N . GLN B 1 54 ? -9.945 -14.883 -7.094 1 98.62 54 GLN B N 1
ATOM 1258 C CA . GLN B 1 54 ? -10.336 -15.852 -6.07 1 98.62 54 GLN B CA 1
ATOM 1259 C C . GLN B 1 54 ? -9.219 -16.859 -5.805 1 98.62 54 GLN B C 1
ATOM 1261 O O . GLN B 1 54 ? -9.242 -17.562 -4.797 1 98.62 54 GLN B O 1
ATOM 1266 N N . SER B 1 55 ? -8.297 -16.984 -6.711 1 98.88 55 SER B N 1
ATOM 1267 C CA . SER B 1 55 ? -7.129 -17.844 -6.57 1 98.88 55 SER B CA 1
ATOM 1268 C C . SER B 1 55 ? -5.945 -17.297 -7.371 1 98.88 55 SER B C 1
ATOM 1270 O O . SER B 1 55 ? -6.125 -16.484 -8.281 1 98.88 55 SER B O 1
ATOM 1272 N N . VAL B 1 56 ? -4.793 -17.672 -6.941 1 98.88 56 VAL B N 1
ATOM 1273 C CA . VAL B 1 56 ? -3.557 -17.156 -7.516 1 98.88 56 VAL B CA 1
ATOM 1274 C C . VAL B 1 56 ? -2.537 -18.281 -7.664 1 98.88 56 VAL B C 1
ATOM 1276 O O . VAL B 1 56 ? -2.322 -19.062 -6.73 1 98.88 56 VAL B O 1
ATOM 1279 N N . ARG B 1 57 ? -1.989 -18.312 -8.836 1 98.88 57 ARG B N 1
ATOM 1280 C CA . ARG B 1 57 ? -0.886 -19.25 -9.031 1 98.88 57 ARG B CA 1
ATOM 1281 C C . ARG B 1 57 ? 0.45 -18.516 -9.078 1 98.88 57 ARG B C 1
ATOM 1283 O O . ARG B 1 57 ? 0.599 -17.531 -9.805 1 98.88 57 ARG B O 1
ATOM 1290 N N . VAL B 1 58 ? 1.366 -19.016 -8.266 1 98.81 58 VAL B N 1
ATOM 1291 C CA . VAL B 1 58 ? 2.719 -18.469 -8.32 1 98.81 58 VAL B CA 1
ATOM 1292 C C . VAL B 1 58 ? 3.445 -19.016 -9.547 1 98.81 58 VAL B C 1
ATOM 1294 O O . VAL B 1 58 ? 3.543 -20.234 -9.734 1 98.81 58 VAL B O 1
ATOM 1297 N N . GLU B 1 59 ? 3.957 -18.109 -10.406 1 98.62 59 GLU B N 1
ATOM 1298 C CA . GLU B 1 59 ? 4.578 -18.531 -11.656 1 98.62 59 GLU B CA 1
ATOM 1299 C C . GLU B 1 59 ? 6.098 -18.469 -11.57 1 98.62 59 GLU B C 1
ATOM 1301 O O . GLU B 1 59 ? 6.793 -19.359 -12.078 1 98.62 59 GLU B O 1
ATOM 1306 N N . LYS B 1 60 ? 6.57 -17.453 -11.078 1 97.62 60 LYS B N 1
ATOM 1307 C CA . LYS B 1 60 ? 8.008 -17.188 -11.117 1 97.62 60 LYS B CA 1
ATOM 1308 C C . LYS B 1 60 ? 8.445 -16.344 -9.93 1 97.62 60 LYS B C 1
ATOM 1310 O O . LYS B 1 60 ? 7.797 -15.344 -9.602 1 97.62 60 LYS B O 1
ATOM 1315 N N . TYR B 1 61 ? 9.547 -16.844 -9.266 1 97.38 61 TYR B N 1
ATOM 1316 C CA . TYR B 1 61 ? 10.172 -16.062 -8.203 1 97.38 61 TYR B CA 1
ATOM 1317 C C . TYR B 1 61 ? 11 -14.922 -8.781 1 97.38 61 TYR B C 1
ATOM 1319 O O . TYR B 1 61 ? 11.555 -15.047 -9.875 1 97.38 61 TYR B O 1
ATOM 1327 N N . GLY B 1 62 ? 11.016 -13.828 -8.07 1 93.62 62 GLY B N 1
ATOM 1328 C CA . GLY B 1 62 ? 12.008 -12.812 -8.398 1 93.62 62 GLY B CA 1
ATOM 1329 C C . GLY B 1 62 ? 13.352 -13.062 -7.75 1 93.62 62 GLY B C 1
ATOM 1330 O O . GLY B 1 62 ? 13.523 -14.031 -7.004 1 93.62 62 GLY B O 1
ATOM 1331 N N . ALA B 1 63 ? 14.305 -12.188 -8.086 1 83.5 63 ALA B N 1
ATOM 1332 C CA . ALA B 1 63 ? 15.672 -12.367 -7.594 1 83.5 63 ALA B CA 1
ATOM 1333 C C . ALA B 1 63 ? 15.898 -11.586 -6.305 1 83.5 63 ALA B C 1
ATOM 1335 O O . ALA B 1 63 ? 16.859 -11.836 -5.582 1 83.5 63 ALA B O 1
ATOM 1336 N N . GLY B 1 64 ? 15.086 -10.742 -5.938 1 81.69 64 GLY B N 1
ATOM 1337 C CA . GLY B 1 64 ? 15.352 -9.836 -4.836 1 81.69 64 GLY B CA 1
ATOM 1338 C C . GLY B 1 64 ? 14.719 -10.281 -3.529 1 81.69 64 GLY B C 1
ATOM 1339 O O . GLY B 1 64 ? 14.039 -11.305 -3.482 1 81.69 64 GLY B O 1
ATOM 1340 N N . ALA B 1 65 ? 15.141 -9.602 -2.457 1 91.88 65 ALA B N 1
ATOM 1341 C CA . ALA B 1 65 ? 14.617 -9.844 -1.112 1 91.88 65 ALA B CA 1
ATOM 1342 C C . ALA B 1 65 ? 13.273 -9.148 -0.912 1 91.88 65 ALA B C 1
ATOM 1344 O O . ALA B 1 65 ? 13.109 -8.359 0.022 1 91.88 65 ALA B O 1
ATOM 1345 N N . GLN B 1 66 ? 12.336 -9.555 -1.741 1 96.56 66 GLN B N 1
ATOM 1346 C CA . GLN B 1 66 ? 11.008 -8.969 -1.648 1 96.56 66 GLN B CA 1
ATOM 1347 C C . GLN B 1 66 ? 10.047 -9.898 -0.913 1 96.56 66 GLN B C 1
ATOM 1349 O O . GLN B 1 66 ? 10.25 -11.117 -0.883 1 96.56 66 GLN B O 1
ATOM 1354 N N . LYS B 1 67 ? 9.094 -9.289 -0.284 1 97.81 67 LYS B N 1
ATOM 1355 C CA . LYS B 1 67 ? 7.941 -10.008 0.253 1 97.81 67 LYS B CA 1
ATOM 1356 C C . LYS B 1 67 ? 6.695 -9.773 -0.598 1 97.81 67 LYS B C 1
ATOM 1358 O O . LYS B 1 67 ? 6.578 -8.742 -1.258 1 97.81 67 LYS B O 1
ATOM 1363 N N . ALA B 1 68 ? 5.848 -10.758 -0.55 1 98.25 68 ALA B N 1
ATOM 1364 C CA . ALA B 1 68 ? 4.586 -10.656 -1.274 1 98.25 68 ALA B CA 1
ATOM 1365 C C . ALA B 1 68 ? 3.404 -10.586 -0.31 1 98.25 68 ALA B C 1
ATOM 1367 O O . ALA B 1 68 ? 3.355 -11.32 0.677 1 98.25 68 ALA B O 1
ATOM 1368 N N . ARG B 1 69 ? 2.471 -9.602 -0.628 1 98.25 69 ARG B N 1
ATOM 1369 C CA . ARG B 1 69 ? 1.177 -9.523 0.044 1 98.25 69 ARG B CA 1
ATOM 1370 C C . ARG B 1 69 ? 0.05 -9.305 -0.959 1 98.25 69 ARG B C 1
ATOM 1372 O O . ARG B 1 69 ? 0.24 -8.641 -1.979 1 98.25 69 ARG B O 1
ATOM 1379 N N . PHE B 1 70 ? -1.125 -9.875 -0.572 1 98.75 70 PHE B N 1
ATOM 1380 C CA . PHE B 1 70 ? -2.332 -9.664 -1.36 1 98.75 70 PHE B CA 1
ATOM 1381 C C . PHE B 1 70 ? -3.383 -8.914 -0.553 1 98.75 70 PHE B C 1
ATOM 1383 O O . PHE B 1 70 ? -3.561 -9.172 0.639 1 98.75 70 PHE B O 1
ATOM 1390 N N . TYR B 1 71 ? -4.109 -8 -1.222 1 97.75 71 TYR B N 1
ATOM 1391 C CA . TYR B 1 71 ? -5.113 -7.184 -0.548 1 97.75 71 TYR B CA 1
ATOM 1392 C C . TYR B 1 71 ? -6.465 -7.301 -1.243 1 97.75 71 TYR B C 1
ATOM 1394 O O . TYR B 1 71 ? -6.531 -7.426 -2.469 1 97.75 71 TYR B O 1
ATOM 1402 N N . ARG B 1 72 ? -7.457 -7.133 -0.427 1 96.81 72 ARG B N 1
ATOM 1403 C CA . ARG B 1 72 ? -8.812 -7.215 -0.967 1 96.81 72 ARG B CA 1
ATOM 1404 C C . ARG B 1 72 ? -9.188 -5.934 -1.707 1 96.81 72 ARG B C 1
ATOM 1406 O O . ARG B 1 72 ? -10.008 -5.961 -2.625 1 96.81 72 ARG B O 1
ATOM 1413 N N . ASN B 1 73 ? -8.594 -4.84 -1.304 1 94.06 73 ASN B N 1
ATOM 1414 C CA . ASN B 1 73 ? -8.898 -3.576 -1.962 1 94.06 73 ASN B CA 1
ATOM 1415 C C . ASN B 1 73 ? -7.957 -3.311 -3.131 1 94.06 73 ASN B C 1
ATOM 1417 O O . ASN B 1 73 ? -7.004 -4.059 -3.346 1 94.06 73 ASN B O 1
ATOM 1421 N N . ASN B 1 74 ? -8.203 -2.273 -3.895 1 94.62 74 ASN B N 1
ATOM 1422 C CA . ASN B 1 74 ? -7.445 -2.008 -5.113 1 94.62 74 ASN B CA 1
ATOM 1423 C C . ASN B 1 74 ? -6.355 -0.967 -4.879 1 94.62 74 ASN B C 1
ATOM 1425 O O . ASN B 1 74 ? -6.023 -0.197 -5.781 1 94.62 74 ASN B O 1
ATOM 1429 N N . ALA B 1 75 ? -5.789 -0.974 -3.688 1 93.5 75 ALA B N 1
ATOM 1430 C CA . ALA B 1 75 ? -4.828 0.089 -3.396 1 93.5 75 ALA B CA 1
ATOM 1431 C C . ALA B 1 75 ? -3.693 -0.422 -2.516 1 93.5 75 ALA B C 1
ATOM 1433 O O . ALA B 1 75 ? -2.838 0.354 -2.084 1 93.5 75 ALA B O 1
ATOM 1434 N N . CYS B 1 76 ? -3.697 -1.655 -2.168 1 96.94 76 CYS B N 1
ATOM 1435 C CA . CYS B 1 76 ? -2.68 -2.281 -1.331 1 96.94 76 CYS B CA 1
ATOM 1436 C C . CYS B 1 76 ? -2.668 -1.67 0.065 1 96.94 76 CYS B C 1
ATOM 1438 O O . CYS B 1 76 ? -1.605 -1.509 0.668 1 96.94 76 CYS B O 1
ATOM 1440 N N . VAL B 1 77 ? -3.754 -1.268 0.518 1 95.06 77 VAL B N 1
ATOM 1441 C CA . VAL B 1 77 ? -3.752 -0.546 1.787 1 95.06 77 VAL B CA 1
ATOM 1442 C C . VAL B 1 77 ? -4.469 -1.371 2.852 1 95.06 77 VAL B C 1
ATOM 1444 O O . VAL B 1 77 ? -5.324 -2.201 2.531 1 95.06 77 VAL B O 1
ATOM 1447 N N . GLY B 1 78 ? -4.055 -1.139 4.105 1 94.06 78 GLY B N 1
ATOM 1448 C CA . GLY B 1 78 ? -4.684 -1.834 5.215 1 94.06 78 GLY B CA 1
ATOM 1449 C C . GLY B 1 78 ? -4.066 -3.191 5.496 1 94.06 78 GLY B C 1
ATOM 1450 O O . GLY B 1 78 ? -2.873 -3.396 5.273 1 94.06 78 GLY B O 1
ATOM 1451 N N . ASN B 1 79 ? -4.824 -3.992 6.129 1 93.5 79 ASN B N 1
ATOM 1452 C CA . ASN B 1 79 ? -4.336 -5.328 6.453 1 93.5 79 ASN B CA 1
ATOM 1453 C C . ASN B 1 79 ? -4.371 -6.25 5.238 1 93.5 79 ASN B C 1
ATOM 1455 O O . ASN B 1 79 ? -5.379 -6.32 4.535 1 93.5 79 ASN B O 1
ATOM 1459 N N . PRO B 1 80 ? -3.264 -6.992 5.051 1 96.69 80 PRO B N 1
ATOM 1460 C CA . PRO B 1 80 ? -3.281 -7.934 3.928 1 96.69 80 PRO B CA 1
ATOM 1461 C C . PRO B 1 80 ? -4.246 -9.094 4.148 1 96.69 80 PRO B C 1
ATOM 1463 O O . PRO B 1 80 ? -4.492 -9.492 5.289 1 96.69 80 PRO B O 1
ATOM 1466 N N . HIS B 1 81 ? -4.812 -9.523 3.047 1 98.12 81 HIS B N 1
ATOM 1467 C CA . HIS B 1 81 ? -5.66 -10.711 3.082 1 98.12 81 HIS B CA 1
ATOM 1468 C C . HIS B 1 81 ? -4.82 -11.984 3.102 1 98.12 81 HIS B C 1
ATOM 1470 O O . HIS B 1 81 ? -5.164 -12.945 3.793 1 98.12 81 HIS B O 1
ATOM 1476 N N . ARG B 1 82 ? -3.729 -12 2.305 1 98.5 82 ARG B N 1
ATOM 1477 C CA . ARG B 1 82 ? -2.768 -13.102 2.279 1 98.5 82 ARG B CA 1
ATOM 1478 C C . ARG B 1 82 ? -1.338 -12.578 2.365 1 98.5 82 ARG B C 1
ATOM 1480 O O . ARG B 1 82 ? -1.049 -11.469 1.92 1 98.5 82 ARG B O 1
ATOM 1487 N N . GLY B 1 83 ? -0.429 -13.523 2.84 1 97.75 83 GLY B N 1
ATOM 1488 C CA . GLY B 1 83 ? 0.957 -13.141 3.051 1 97.75 83 GLY B CA 1
ATOM 1489 C C . GLY B 1 83 ? 1.209 -12.547 4.422 1 97.75 83 GLY B C 1
ATOM 1490 O O . GLY B 1 83 ? 0.329 -12.562 5.285 1 97.75 83 GLY B O 1
ATOM 1491 N N . PRO B 1 84 ? 2.336 -12.023 4.656 1 97.44 84 PRO B N 1
ATOM 1492 C CA . PRO B 1 84 ? 3.436 -11.922 3.695 1 97.44 84 PRO B CA 1
ATOM 1493 C C . PRO B 1 84 ? 4.152 -13.25 3.477 1 97.44 84 PRO B C 1
ATOM 1495 O O . PRO B 1 84 ? 4.129 -14.117 4.355 1 97.44 84 PRO B O 1
ATOM 1498 N N . TRP B 1 85 ? 4.75 -13.445 2.291 1 98.25 85 TRP B N 1
ATOM 1499 C CA . TRP B 1 85 ? 5.664 -14.523 1.956 1 98.25 85 TRP B CA 1
ATOM 1500 C C . TRP B 1 85 ? 6.965 -13.984 1.373 1 98.25 85 TRP B C 1
ATOM 1502 O O . TRP B 1 85 ? 6.992 -12.875 0.829 1 98.25 85 TRP B O 1
ATOM 1512 N N . ASP B 1 86 ? 8.047 -14.688 1.516 1 97.94 86 ASP B N 1
ATOM 1513 C CA . ASP B 1 86 ? 9.242 -14.406 0.726 1 97.94 86 ASP B CA 1
ATOM 1514 C C . ASP B 1 86 ? 8.992 -14.656 -0.759 1 97.94 86 ASP B C 1
ATOM 1516 O O . ASP B 1 86 ? 8.742 -15.797 -1.167 1 97.94 86 ASP B O 1
ATOM 1520 N N . ALA B 1 87 ? 9.117 -13.656 -1.524 1 97.81 87 ALA B N 1
ATOM 1521 C CA . ALA B 1 87 ? 8.703 -13.734 -2.924 1 97.81 87 ALA B CA 1
ATOM 1522 C C . ALA B 1 87 ? 9.797 -14.359 -3.785 1 97.81 87 ALA B C 1
ATOM 1524 O O . ALA B 1 87 ? 9.555 -14.734 -4.934 1 97.81 87 ALA B O 1
ATOM 1525 N N . GLY B 1 88 ? 11.023 -14.352 -3.244 1 96.56 88 GLY B N 1
ATOM 1526 C CA . GLY B 1 88 ? 12.172 -14.789 -4.023 1 96.56 88 GLY B CA 1
ATOM 1527 C C . GLY B 1 88 ? 12.453 -16.266 -3.896 1 96.56 88 GLY B C 1
ATOM 1528 O O . GLY B 1 88 ? 13.383 -16.797 -4.516 1 96.56 88 GLY B O 1
ATOM 1529 N N . LYS B 1 89 ? 11.688 -16.953 -3.107 1 96.75 89 LYS B N 1
ATOM 1530 C CA . LYS B 1 89 ? 11.852 -18.391 -2.904 1 96.75 89 LYS B CA 1
ATOM 1531 C C . LYS B 1 89 ? 10.562 -19.016 -2.387 1 96.75 89 LYS B C 1
ATOM 1533 O O . LYS B 1 89 ? 9.617 -18.312 -2.049 1 96.75 89 LYS B O 1
ATOM 1538 N N . SER B 1 90 ? 10.57 -20.406 -2.4 1 97.38 90 SER B N 1
ATOM 1539 C CA . SER B 1 90 ? 9.445 -21.094 -1.781 1 97.38 90 SER B CA 1
ATOM 1540 C C . SER B 1 90 ? 9.32 -20.75 -0.304 1 97.38 90 SER B C 1
ATOM 1542 O O . SER B 1 90 ? 10.32 -20.688 0.413 1 97.38 90 SER B O 1
ATOM 1544 N N . ASP B 1 91 ? 8.156 -20.438 0.117 1 98.19 91 ASP B N 1
ATOM 1545 C CA . ASP B 1 91 ? 7.852 -20.062 1.495 1 98.19 91 ASP B CA 1
ATOM 1546 C C . ASP B 1 91 ? 6.41 -20.438 1.856 1 98.19 91 ASP B C 1
ATOM 1548 O O . ASP B 1 91 ? 5.492 -19.641 1.647 1 98.19 91 ASP B O 1
ATOM 1552 N N . ASN B 1 92 ? 6.238 -21.594 2.439 1 97.12 92 ASN B N 1
ATOM 1553 C CA . ASN B 1 92 ? 4.91 -22.094 2.773 1 97.12 92 ASN B CA 1
ATOM 1554 C C . ASN B 1 92 ? 4.023 -22.203 1.536 1 97.12 92 ASN B C 1
ATOM 1556 O O . ASN B 1 92 ? 4.375 -22.875 0.571 1 97.12 92 ASN B O 1
ATOM 1560 N N . LEU B 1 93 ? 2.877 -21.422 1.53 1 97.56 93 LEU B N 1
ATOM 1561 C CA . LEU B 1 93 ? 1.926 -21.484 0.427 1 97.56 93 LEU B CA 1
ATOM 1562 C C . LEU B 1 93 ? 2.506 -20.859 -0.832 1 97.56 93 LEU B C 1
ATOM 1564 O O . LEU B 1 93 ? 1.994 -21.062 -1.933 1 97.56 93 LEU B O 1
ATOM 1568 N N . TRP B 1 94 ? 3.496 -20.078 -0.588 1 98.56 94 TRP B N 1
ATOM 1569 C CA . TRP B 1 94 ? 4.172 -19.453 -1.724 1 98.56 94 TRP B CA 1
ATOM 1570 C C . TRP B 1 94 ? 5.16 -20.422 -2.367 1 98.56 94 TRP B C 1
ATOM 1572 O O . TRP B 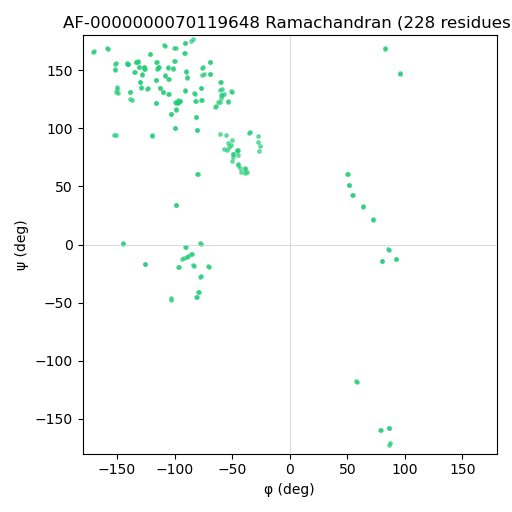1 94 ? 6.312 -20.516 -1.942 1 98.56 94 TRP B O 1
ATOM 1582 N N . GLU B 1 95 ? 4.723 -21.016 -3.418 1 98.12 95 GLU B N 1
ATOM 1583 C CA . GLU B 1 95 ? 5.516 -22 -4.152 1 98.12 95 GLU B CA 1
ATOM 1584 C C . GLU B 1 95 ? 5.148 -22 -5.637 1 98.12 95 GLU B C 1
ATOM 1586 O O . GLU B 1 95 ? 3.969 -21.984 -5.988 1 98.12 95 GLU B O 1
ATOM 1591 N N . ALA B 1 96 ? 6.191 -22.031 -6.465 1 97.94 96 ALA B N 1
ATOM 1592 C CA . ALA B 1 96 ? 5.953 -22 -7.906 1 97.94 96 ALA B CA 1
ATOM 1593 C C . ALA B 1 96 ? 5.082 -23.172 -8.344 1 97.94 96 ALA B C 1
ATOM 1595 O O . ALA B 1 96 ? 5.34 -24.312 -7.969 1 97.94 96 ALA B O 1
ATOM 1596 N N . GLY B 1 97 ? 4.043 -22.828 -9.078 1 98 97 GLY B N 1
ATOM 1597 C CA . GLY B 1 97 ? 3.15 -23.844 -9.609 1 98 97 GLY B CA 1
ATOM 1598 C C . GLY B 1 97 ? 1.97 -24.141 -8.703 1 98 97 GLY B C 1
ATOM 1599 O O . GLY B 1 97 ? 0.994 -24.766 -9.133 1 98 97 GLY B O 1
ATOM 1600 N N . LYS B 1 98 ? 2.049 -23.656 -7.516 1 97.75 98 LYS B N 1
ATOM 1601 C CA . LYS B 1 98 ? 0.984 -23.938 -6.555 1 97.75 98 LYS B CA 1
ATOM 1602 C C . LYS B 1 98 ? -0.114 -22.875 -6.625 1 97.75 98 LYS B C 1
ATOM 1604 O O . LYS B 1 98 ? 0.156 -21.719 -6.926 1 97.75 98 LYS B O 1
ATOM 1609 N N . CYS B 1 99 ? -1.285 -23.406 -6.324 1 98.75 99 CYS B N 1
ATOM 1610 C CA . CYS B 1 99 ? -2.461 -22.547 -6.301 1 98.75 99 CYS B CA 1
ATOM 1611 C C . CYS B 1 99 ? -2.748 -22.047 -4.887 1 98.75 99 CYS B C 1
ATOM 1613 O O . CYS B 1 99 ? -2.883 -22.859 -3.963 1 98.75 99 CYS B O 1
ATOM 1615 N N . ILE B 1 100 ? -2.801 -20.781 -4.742 1 98.88 100 ILE B N 1
ATOM 1616 C CA . ILE B 1 100 ? -3.184 -20.156 -3.479 1 98.88 100 ILE B CA 1
ATOM 1617 C C . ILE B 1 100 ? -4.648 -19.734 -3.537 1 98.88 100 ILE B C 1
ATOM 1619 O O . ILE B 1 100 ? -5.027 -18.906 -4.367 1 98.88 100 ILE B O 1
ATOM 1623 N N . GLU B 1 101 ? -5.441 -20.25 -2.594 1 98.81 101 GLU B N 1
ATOM 1624 C CA . GLU B 1 101 ? -6.855 -19.906 -2.49 1 98.81 101 GLU B CA 1
ATOM 1625 C C . GLU B 1 101 ? -7.062 -18.688 -1.595 1 98.81 101 GLU B C 1
ATOM 1627 O O . GLU B 1 101 ? -6.391 -18.531 -0.574 1 98.81 101 GLU B O 1
ATOM 1632 N N . MET B 1 102 ? -8.047 -17.844 -1.978 1 98.69 102 MET B N 1
ATOM 1633 C CA . MET B 1 102 ? -8.352 -16.688 -1.146 1 98.69 102 MET B CA 1
ATOM 1634 C C . MET B 1 102 ? -9.391 -17.031 -0.085 1 98.69 102 MET B C 1
ATOM 1636 O O . MET B 1 102 ? -9.586 -16.281 0.873 1 98.69 102 MET B O 1
ATOM 1640 N N . GLY B 1 103 ? -9.938 -18.125 -0.193 1 97.56 103 GLY B N 1
ATOM 1641 C CA . GLY B 1 103 ? -11.031 -18.516 0.679 1 97.56 103 GLY B CA 1
ATOM 1642 C C . GLY B 1 103 ? -12.398 -18.25 0.08 1 97.56 103 GLY B C 1
ATOM 1643 O O . GLY B 1 103 ? -12.562 -17.297 -0.697 1 97.56 103 GLY B O 1
ATOM 1644 N N . LYS B 1 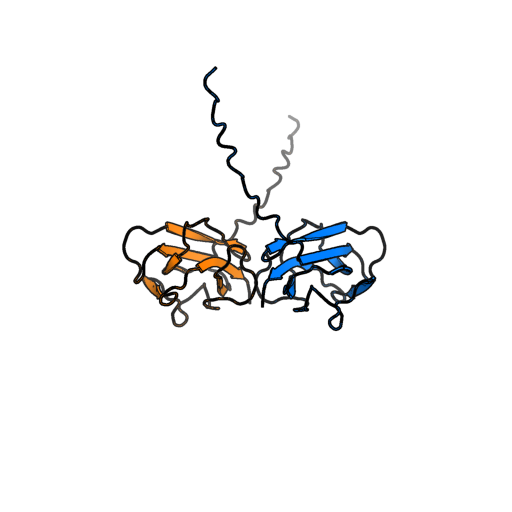104 ? -13.328 -19.109 0.413 1 92.19 104 LYS B N 1
ATOM 1645 C CA . LYS B 1 104 ? -14.664 -19.016 -0.162 1 92.19 104 LYS B CA 1
ATOM 1646 C C . LYS B 1 104 ? -15.242 -17.609 0.042 1 92.19 104 LYS B C 1
ATOM 1648 O O . LYS B 1 104 ? -15.273 -17.109 1.164 1 92.19 104 LYS B O 1
ATOM 1653 N N . GLY B 1 105 ? -15.602 -17 -1.13 1 92.12 105 GLY B N 1
ATOM 1654 C CA . GLY B 1 105 ? -16.281 -15.719 -1.088 1 92.12 105 GLY B CA 1
ATOM 1655 C C . GLY B 1 105 ? -15.336 -14.539 -1.008 1 92.12 105 GLY B C 1
ATOM 1656 O O . GLY B 1 105 ? -15.773 -13.383 -1.028 1 92.12 105 GLY B O 1
ATOM 1657 N N . TYR B 1 106 ? -14.117 -14.797 -0.9 1 97.56 106 TYR B N 1
ATOM 1658 C CA . TYR B 1 106 ? -13.164 -13.695 -0.815 1 97.56 106 TYR B CA 1
ATOM 1659 C C . TYR B 1 106 ? -12.406 -13.523 -2.127 1 97.56 106 TYR B C 1
ATOM 1661 O O . TYR B 1 106 ? -12.141 -14.5 -2.828 1 97.56 106 TYR B O 1
ATOM 1669 N N . THR B 1 107 ? -12.156 -12.281 -2.48 1 98.44 107 THR B N 1
ATOM 1670 C CA . THR B 1 107 ? -11.32 -11.953 -3.633 1 98.44 107 THR B CA 1
ATOM 1671 C C . THR B 1 107 ? -10.258 -10.922 -3.256 1 98.44 107 THR B C 1
ATOM 1673 O O . THR B 1 107 ? -10.422 -10.18 -2.287 1 98.44 107 THR B O 1
ATOM 1676 N N . VAL B 1 108 ? -9.148 -10.961 -3.973 1 98.75 108 VAL B N 1
ATOM 1677 C CA . VAL B 1 108 ? -8.125 -9.938 -3.832 1 98.75 108 VAL B CA 1
ATOM 1678 C C . VAL B 1 108 ? -8.008 -9.141 -5.129 1 98.75 108 VAL B C 1
ATOM 1680 O O . VAL B 1 108 ? -8.273 -9.664 -6.211 1 98.75 108 VAL B O 1
ATOM 1683 N N . GLN B 1 109 ? -7.578 -7.844 -4.93 1 98.06 109 GLN B N 1
ATOM 1684 C CA . GLN B 1 109 ? -7.605 -6.93 -6.07 1 98.06 109 GLN B CA 1
ATOM 1685 C C . GLN B 1 109 ? -6.238 -6.293 -6.297 1 98.06 109 GLN B C 1
ATOM 1687 O O . GLN B 1 109 ? -5.992 -5.695 -7.348 1 98.06 109 GLN B O 1
ATOM 1692 N N . SER B 1 110 ? -5.398 -6.348 -5.336 1 98.12 110 SER B N 1
ATOM 1693 C CA . SER B 1 110 ? -4.086 -5.734 -5.488 1 98.12 110 SER B CA 1
ATOM 1694 C C . SER B 1 110 ? -2.998 -6.586 -4.844 1 98.12 110 SER B C 1
ATOM 1696 O O . SER B 1 110 ? -3.285 -7.422 -3.986 1 98.12 110 SER B O 1
ATOM 1698 N N . PHE B 1 111 ? -1.788 -6.457 -5.277 1 98.44 111 PHE B N 1
ATOM 1699 C CA . PHE B 1 111 ? -0.64 -7.305 -4.977 1 98.44 111 PHE B CA 1
ATOM 1700 C C . PHE B 1 111 ? 0.608 -6.461 -4.742 1 98.44 111 PHE B C 1
ATOM 1702 O O . PHE B 1 111 ? 0.977 -5.641 -5.586 1 98.44 111 PHE B O 1
ATOM 1709 N N . THR B 1 112 ? 1.238 -6.641 -3.611 1 97.81 112 THR B N 1
ATOM 1710 C CA . THR B 1 112 ? 2.373 -5.77 -3.332 1 97.81 112 THR B CA 1
ATOM 1711 C C . THR B 1 112 ? 3.668 -6.574 -3.252 1 97.81 112 THR B C 1
ATOM 1713 O O . THR B 1 112 ? 3.641 -7.777 -2.986 1 97.81 112 THR B O 1
ATOM 1716 N N . SER B 1 113 ? 4.727 -5.875 -3.471 1 97.31 113 SER B N 1
ATOM 1717 C CA . SER B 1 113 ? 6.09 -6.305 -3.176 1 97.31 113 SER B CA 1
ATOM 1718 C C . SER B 1 113 ? 6.844 -5.25 -2.379 1 97.31 113 SER B C 1
ATOM 1720 O O . SER B 1 113 ? 6.73 -4.055 -2.656 1 97.31 113 SER B O 1
ATOM 1722 N N . TYR B 1 114 ? 7.504 -5.66 -1.412 1 94.88 114 TYR B N 1
ATOM 1723 C CA . TYR B 1 114 ? 8.289 -4.727 -0.613 1 94.88 114 TYR B CA 1
ATOM 1724 C C . TYR B 1 114 ? 9.492 -5.422 0.011 1 94.88 114 TYR B C 1
ATOM 1726 O O . TYR B 1 114 ? 9.492 -6.645 0.189 1 94.88 114 TYR B O 1
ATOM 1734 N N . ASN B 1 115 ? 10.531 -4.648 0.212 1 91 115 ASN B N 1
ATOM 1735 C CA . ASN B 1 115 ? 11.711 -5.172 0.892 1 91 115 ASN B CA 1
ATOM 1736 C C . ASN B 1 115 ? 11.539 -5.16 2.408 1 91 115 ASN B C 1
ATOM 1738 O O . ASN B 1 115 ? 11.234 -4.121 2.994 1 91 115 ASN B O 1
ATOM 1742 N N . ALA B 1 116 ? 11.406 -6.328 3.072 1 76.44 116 ALA B N 1
ATOM 1743 C CA . ALA B 1 116 ? 11.133 -6.391 4.504 1 76.44 116 ALA B CA 1
ATOM 1744 C C . ALA B 1 116 ? 12.32 -5.859 5.309 1 76.44 116 ALA B C 1
ATOM 1746 O O . ALA B 1 116 ? 13.469 -5.945 4.867 1 76.44 116 ALA B O 1
#

Nearest PDB structures (foldseek):
  5z6e-assembly1_A  TM=5.597E-01  e=2.074E-02  Neurospora crassa OR74A
  1zie-assembly1_A  TM=5.850E-01  e=6.300E-02  Rattus norvegicus
  5mmi-assembly1_Q  TM=2.451E-01  e=7.620E+00  Spinacia oleracea
  5z6e-assembly1_A  TM=5.597E-01  e=2.074E-02  Neurospora crassa OR74A
  1zie-assembly1_A  TM=5.843E-01  e=6.300E-02  Rattus norvegicus

Radius of gyration: 21.16 Å; Cα contacts (8 Å, |Δi|>4): 626; chains: 2; bounding box: 77×51×56 Å

Sequence (232 aa):
MKASNTLVALCVATAATEAYVITIYSVENCQGTGKRINVYDNSCSVPNFPGGAQSVRVEKYGAGAQKARFYRNNACVGNPHRGPWDAGKSDNLWEAGKCIEMGKGYTVQSFTSYNAMKASNTLVALCVATAATEAYVITIYSVENCQGTGKRINVYDNSCSVPNFPGGAQSVRVEKYGAGAQKARFYRNNACVGNPHRGPWDAGKSDNLWEAGKCIEMGKGYTVQSFTSYNA

Foldseek 3Di:
DPPPPPPPPPPCPVPQFFQFKKWFALDPPPDDDTDIDTAGAQDKDFPPDPNAGQKMATATGTQDQKWKFFPQDRPPDDDTLDDGARRRADGVQNDHGHMDGSDPPGHTGMMHIYRD/DPPPPPPPPPPCPVPQFFQFKKWFALDPPPDDDTDIDTAGAQDKDFPPDPNAGQKMATATGTQDQKWKFFPQDRPPDDDTLDDGARRRADGVQNDHGHMDGSDPPGHTGMMHIYRD